Protein AF-0000000076146923 (afdb_homodimer)

Structure (mmCIF, N/CA/C/O backbone):
data_AF-0000000076146923-model_v1
#
loop_
_entity.id
_entity.type
_entity.pdbx_description
1 polymer 'C-type lectin domain-containing protein'
#
loop_
_atom_site.group_PDB
_atom_site.id
_atom_site.type_symbol
_atom_site.label_atom_id
_atom_site.label_alt_id
_atom_site.label_comp_id
_atom_site.label_asym_id
_atom_site.label_entity_id
_atom_site.label_seq_id
_atom_site.pdbx_PDB_ins_code
_atom_site.Cartn_x
_atom_site.Cartn_y
_atom_site.Cartn_z
_atom_site.occupancy
_atom_site.B_iso_or_equiv
_atom_site.auth_seq_id
_atom_site.auth_comp_id
_atom_site.auth_asym_id
_atom_site.auth_atom_id
_atom_site.pdbx_PDB_model_num
ATOM 1 N N . MET A 1 1 ? -10.977 -74.938 -12.008 1 37.97 1 MET A N 1
ATOM 2 C CA . MET A 1 1 ? -11.102 -73.875 -11.039 1 37.97 1 MET A CA 1
ATOM 3 C C . MET A 1 1 ? -10.406 -72.562 -11.539 1 37.97 1 MET A C 1
ATOM 5 O O . MET A 1 1 ? -9.18 -72.562 -11.656 1 37.97 1 MET A O 1
ATOM 9 N N . PHE A 1 2 ? -11.039 -71.812 -12.492 1 48.12 2 PHE A N 1
ATOM 10 C CA . PHE A 1 2 ? -10.57 -70.625 -13.109 1 48.12 2 PHE A CA 1
ATOM 11 C C . PHE A 1 2 ? -10.547 -69.438 -12.102 1 48.12 2 PHE A C 1
ATOM 13 O O . PHE A 1 2 ? -11.562 -69.125 -11.477 1 48.12 2 PHE A O 1
ATOM 20 N N . VAL A 1 3 ? -9.414 -69.188 -11.484 1 48.41 3 VAL A N 1
ATOM 21 C CA . VAL A 1 3 ? -9.141 -68.062 -10.602 1 48.41 3 VAL A CA 1
ATOM 22 C C . VAL A 1 3 ? -9.25 -66.75 -11.383 1 48.41 3 VAL A C 1
ATOM 24 O O . VAL A 1 3 ? -8.5 -66.562 -12.336 1 48.41 3 VAL A O 1
ATOM 27 N N . THR A 1 4 ? -10.398 -66.188 -11.469 1 43.56 4 THR A N 1
ATOM 28 C CA . THR A 1 4 ? -10.547 -64.875 -12 1 43.56 4 THR A CA 1
ATOM 29 C C . THR A 1 4 ? -9.797 -63.844 -11.141 1 43.56 4 THR A C 1
ATOM 31 O O . THR A 1 4 ? -10.023 -63.75 -9.93 1 43.56 4 THR A O 1
ATOM 34 N N . ALA A 1 5 ? -8.594 -63.5 -11.57 1 45.75 5 ALA A N 1
ATOM 35 C CA . ALA A 1 5 ? -7.848 -62.375 -10.984 1 45.75 5 ALA A CA 1
ATOM 36 C C . ALA A 1 5 ? -8.602 -61.062 -11.141 1 45.75 5 ALA A C 1
ATOM 38 O O . ALA A 1 5 ? -8.875 -60.625 -12.266 1 45.75 5 ALA A O 1
ATOM 39 N N . LEU A 1 6 ? -9.461 -60.75 -10.203 1 41.03 6 LEU A N 1
ATOM 40 C CA . LEU A 1 6 ? -10.055 -59.406 -10.211 1 41.03 6 LEU A CA 1
ATOM 41 C C . LEU A 1 6 ? -8.977 -58.344 -10.109 1 41.03 6 LEU A C 1
ATOM 43 O O . LEU A 1 6 ? -8.234 -58.281 -9.125 1 41.03 6 LEU A O 1
ATOM 47 N N . VAL A 1 7 ? -8.547 -57.781 -11.258 1 41.75 7 VAL A N 1
ATOM 48 C CA . VAL A 1 7 ? -7.688 -56.594 -11.289 1 41.75 7 VAL A CA 1
ATOM 49 C C . VAL A 1 7 ? -8.445 -55.375 -10.742 1 41.75 7 VAL A C 1
ATOM 51 O O . VAL A 1 7 ? -9.445 -54.969 -11.312 1 41.75 7 VAL A O 1
ATOM 54 N N . PHE A 1 8 ? -8.406 -55.219 -9.43 1 37.91 8 PHE A N 1
ATOM 55 C CA . PHE A 1 8 ? -8.883 -53.938 -8.891 1 37.91 8 PHE A CA 1
ATOM 56 C C . PHE A 1 8 ? -8.047 -52.781 -9.43 1 37.91 8 PHE A C 1
ATOM 58 O O . PHE A 1 8 ? -6.848 -52.688 -9.148 1 37.91 8 PHE A O 1
ATOM 65 N N . LEU A 1 9 ? -8.398 -52.25 -10.578 1 35.72 9 LEU A N 1
ATOM 66 C CA . LEU A 1 9 ? -7.832 -50.969 -10.969 1 35.72 9 LEU A CA 1
ATOM 67 C C . LEU A 1 9 ? -8.211 -49.875 -9.977 1 35.72 9 LEU A C 1
ATOM 69 O O . LEU A 1 9 ? -9.359 -49.406 -9.953 1 35.72 9 LEU A O 1
ATOM 73 N N . GLY A 1 10 ? -7.555 -49.844 -8.844 1 33.62 10 GLY A N 1
ATOM 74 C CA . GLY A 1 10 ? -7.707 -48.656 -8.008 1 33.62 10 GLY A CA 1
ATOM 75 C C . GLY A 1 10 ? -7.477 -47.344 -8.766 1 33.62 10 GLY A C 1
ATOM 76 O O . GLY A 1 10 ? -6.395 -47.125 -9.312 1 33.62 10 GLY A O 1
ATOM 77 N N . LEU A 1 11 ? -8.484 -46.812 -9.344 1 33.81 11 LEU A N 1
ATOM 78 C CA . LEU A 1 11 ? -8.406 -45.438 -9.82 1 33.81 11 LEU A CA 1
ATOM 79 C C . LEU A 1 11 ? -7.875 -44.5 -8.742 1 33.81 11 LEU A C 1
ATOM 81 O O . LEU A 1 11 ? -8.547 -44.281 -7.73 1 33.81 11 LEU A O 1
ATOM 85 N N . VAL A 1 12 ? -6.582 -44.469 -8.516 1 31.91 12 VAL A N 1
ATOM 86 C CA . VAL A 1 12 ? -6.035 -43.344 -7.762 1 31.91 12 VAL A CA 1
ATOM 87 C C . VAL A 1 12 ? -6.516 -42.031 -8.375 1 31.91 12 VAL A C 1
ATOM 89 O O . VAL A 1 12 ? -6.238 -41.75 -9.539 1 31.91 12 VAL A O 1
ATOM 92 N N . VAL A 1 13 ? -7.648 -41.594 -8.078 1 37 13 VAL A N 1
ATOM 93 C CA . VAL A 1 13 ? -7.977 -40.219 -8.328 1 37 13 VAL A CA 1
ATOM 94 C C . VAL A 1 13 ? -6.852 -39.312 -7.82 1 37 13 VAL A C 1
ATOM 96 O O . VAL A 1 13 ? -6.453 -39.406 -6.656 1 37 13 VAL A O 1
ATOM 99 N N . ALA A 1 14 ? -5.789 -39.062 -8.633 1 34.66 14 ALA A N 1
ATOM 100 C CA . ALA A 1 14 ? -4.852 -37.969 -8.383 1 34.66 14 ALA A CA 1
ATOM 101 C C . ALA A 1 14 ? -5.57 -36.75 -7.824 1 34.66 14 ALA A C 1
ATOM 103 O O . ALA A 1 14 ? -6.32 -36.094 -8.539 1 34.66 14 ALA A O 1
ATOM 104 N N . GLU A 1 15 ? -6.105 -36.75 -6.633 1 38.72 15 GLU A N 1
ATOM 105 C CA . GLU A 1 15 ? -6.422 -35.5 -5.949 1 38.72 15 GLU A CA 1
ATOM 106 C C . GLU A 1 15 ? -5.328 -34.469 -6.164 1 38.72 15 GLU A C 1
ATOM 108 O O . GLU A 1 15 ? -4.152 -34.719 -5.895 1 38.72 15 GLU A O 1
ATOM 113 N N . SER A 1 16 ? -5.242 -33.719 -7.152 1 38.78 16 SER A N 1
ATOM 114 C CA . SER A 1 16 ? -4.305 -32.625 -7.391 1 38.78 16 SER A CA 1
ATOM 115 C C . SER A 1 16 ? -3.961 -31.891 -6.094 1 38.78 16 SER A C 1
ATOM 117 O O . SER A 1 16 ? -4.809 -31.219 -5.512 1 38.78 16 SER A O 1
ATOM 119 N N . SER A 1 17 ? -3.422 -32.438 -5.047 1 39.28 17 SER A N 1
ATOM 120 C CA . SER A 1 17 ? -2.906 -31.953 -3.768 1 39.28 17 SER A CA 1
ATOM 121 C C . SER A 1 17 ? -2.338 -30.547 -3.887 1 39.28 17 SER A C 1
ATOM 123 O O . SER A 1 17 ? -1.456 -30.297 -4.711 1 39.28 17 SER A O 1
ATOM 125 N N . ALA A 1 18 ? -3.129 -29.516 -3.811 1 48.09 18 ALA A N 1
ATOM 126 C CA . ALA A 1 18 ? -2.621 -28.156 -3.648 1 48.09 18 ALA A CA 1
ATOM 127 C C . ALA A 1 18 ? -1.317 -28.141 -2.855 1 48.09 18 ALA A C 1
ATOM 129 O O . ALA A 1 18 ? -1.22 -28.781 -1.804 1 48.09 18 ALA A O 1
ATOM 130 N N . GLN A 1 19 ? -0.193 -28.203 -3.459 1 54.88 19 GLN A N 1
ATOM 131 C CA . GLN A 1 19 ? 1.152 -28.141 -2.896 1 54.88 19 GLN A CA 1
ATOM 132 C C . GLN A 1 19 ? 1.286 -26.984 -1.906 1 54.88 19 GLN A C 1
ATOM 134 O O . GLN A 1 19 ? 1.521 -25.844 -2.303 1 54.88 19 GLN A O 1
ATOM 139 N N . ARG A 1 20 ? 0.652 -27.047 -0.758 1 56.62 20 ARG A N 1
ATOM 140 C CA . ARG A 1 20 ? 0.692 -26.062 0.308 1 56.62 20 ARG A CA 1
ATOM 141 C C . ARG A 1 20 ? 2.045 -26.062 1.013 1 56.62 20 ARG A C 1
ATOM 143 O O . ARG A 1 20 ? 2.596 -27.125 1.299 1 56.62 20 ARG A O 1
ATOM 150 N N . VAL A 1 21 ? 2.871 -25.125 0.799 1 57.09 21 VAL A N 1
ATOM 151 C CA . VAL A 1 21 ? 4.102 -24.938 1.558 1 57.09 21 VAL A CA 1
ATOM 152 C C . VAL A 1 21 ? 3.768 -24.562 3 1 57.09 21 VAL A C 1
ATOM 154 O O . VAL A 1 21 ? 2.824 -23.812 3.248 1 57.09 21 VAL A O 1
ATOM 157 N N . GLN A 1 22 ? 4.031 -25.344 3.979 1 51.94 22 GLN A N 1
ATOM 158 C CA . GLN A 1 22 ? 3.943 -24.953 5.383 1 51.94 22 GLN A CA 1
ATOM 159 C C . GLN A 1 22 ? 4.996 -23.906 5.73 1 51.94 22 GLN A C 1
ATOM 161 O O . GLN A 1 22 ? 6.199 -24.172 5.629 1 51.94 22 GLN A O 1
ATOM 166 N N . TYR A 1 23 ? 5.066 -22.875 5.047 1 55.56 23 TYR A N 1
ATOM 167 C CA . TYR A 1 23 ? 5.938 -21.875 5.648 1 55.56 23 TYR A CA 1
ATOM 168 C C . TYR A 1 23 ? 5.242 -21.172 6.809 1 55.56 23 TYR A C 1
ATOM 170 O O . TYR A 1 23 ? 4.016 -21.219 6.93 1 55.56 23 TYR A O 1
ATOM 178 N N . ASP A 1 24 ? 6.031 -21.062 7.887 1 53.38 24 ASP A N 1
ATOM 179 C CA . ASP A 1 24 ? 5.496 -20.375 9.055 1 53.38 24 ASP A CA 1
ATOM 180 C C . ASP A 1 24 ? 4.785 -19.094 8.656 1 53.38 24 ASP A C 1
ATOM 182 O O . ASP A 1 24 ? 5.414 -18.031 8.547 1 53.38 24 ASP A O 1
ATOM 186 N N . ILE A 1 25 ? 3.832 -19.234 7.859 1 52.84 25 ILE A N 1
ATOM 187 C CA . ILE A 1 25 ? 2.963 -18.125 7.477 1 52.84 25 ILE A CA 1
ATOM 188 C C . ILE A 1 25 ? 2.654 -17.266 8.695 1 52.84 25 ILE A C 1
ATOM 190 O O . ILE A 1 25 ? 2.27 -16.094 8.562 1 52.84 25 ILE A O 1
ATOM 194 N N . LYS A 1 26 ? 2.877 -17.891 9.906 1 57.94 26 LYS A N 1
ATOM 195 C CA . LYS A 1 26 ? 2.566 -17.188 11.148 1 57.94 26 LYS A CA 1
ATOM 196 C C . LYS A 1 26 ? 3.439 -15.945 11.312 1 57.94 26 LYS A C 1
ATOM 198 O O . LYS A 1 26 ? 3.158 -15.086 12.156 1 57.94 26 LYS A O 1
ATOM 203 N N . THR A 1 27 ? 4.383 -15.789 10.328 1 77.44 27 THR A N 1
ATOM 204 C CA . THR A 1 27 ? 5.289 -14.68 10.594 1 77.44 27 THR A CA 1
ATOM 205 C C . THR A 1 27 ? 4.98 -13.492 9.688 1 77.44 27 THR A C 1
ATOM 207 O O . THR A 1 27 ? 5.637 -12.453 9.766 1 77.44 27 THR A O 1
ATOM 210 N N . GLN A 1 28 ? 3.729 -13.672 9.039 1 86.62 28 GLN A N 1
ATOM 211 C CA . GLN A 1 28 ? 3.471 -12.539 8.156 1 86.62 28 GLN A CA 1
ATOM 212 C C . GLN A 1 28 ? 2.686 -11.445 8.883 1 86.62 28 GLN A C 1
ATOM 214 O O . GLN A 1 28 ? 1.916 -11.734 9.797 1 86.62 28 GLN A O 1
ATOM 219 N N . ALA A 1 29 ? 2.861 -10.258 8.5 1 92.25 29 ALA A N 1
ATOM 220 C CA . ALA A 1 29 ? 2.117 -9.141 9.07 1 92.25 29 ALA A CA 1
ATOM 221 C C . ALA A 1 29 ? 0.621 -9.289 8.812 1 92.25 29 ALA A C 1
ATOM 223 O O . ALA A 1 29 ? 0.209 -10.031 7.922 1 92.25 29 ALA A O 1
ATOM 224 N N . THR A 1 30 ? -0.148 -8.727 9.633 1 93.75 30 THR A N 1
ATOM 225 C CA . THR A 1 30 ? -1.581 -8.602 9.391 1 93.75 30 THR A CA 1
ATOM 226 C C . THR A 1 30 ? -1.914 -7.234 8.805 1 93.75 30 THR A C 1
ATOM 228 O O . THR A 1 30 ? -1.512 -6.203 9.344 1 93.75 30 THR A O 1
ATOM 231 N N . CYS A 1 31 ? -2.576 -7.273 7.676 1 96.88 31 CYS A N 1
ATOM 232 C CA . CYS A 1 31 ? -2.957 -6.02 7.035 1 96.88 31 CYS A CA 1
ATOM 233 C C . CYS A 1 31 ? -4.473 -5.887 6.953 1 96.88 31 CYS A C 1
ATOM 235 O O . CYS A 1 31 ? -5.156 -6.801 6.488 1 96.88 31 CYS A O 1
ATOM 237 N N . THR A 1 32 ? -4.988 -4.77 7.43 1 96.56 32 THR A N 1
ATOM 238 C CA . THR A 1 32 ? -6.426 -4.539 7.48 1 96.56 32 THR A CA 1
ATOM 239 C C . THR A 1 32 ? -6.762 -3.121 7.02 1 96.56 32 THR A C 1
ATOM 241 O O . THR A 1 32 ? -5.914 -2.23 7.07 1 96.56 32 THR A O 1
ATOM 244 N N . GLN A 1 33 ? -7.918 -2.992 6.5 1 98.06 33 GLN A N 1
ATOM 245 C CA . GLN A 1 33 ? -8.422 -1.662 6.18 1 98.06 33 GLN A CA 1
ATOM 246 C C . GLN A 1 33 ? -9.227 -1.086 7.34 1 98.06 33 GLN A C 1
ATOM 248 O O . GLN A 1 33 ? -10.055 -1.781 7.934 1 98.06 33 GLN A O 1
ATOM 253 N N . VAL A 1 34 ? -9 0.165 7.637 1 98.19 34 VAL A N 1
ATOM 254 C CA . VAL A 1 34 ? -9.703 0.877 8.703 1 98.19 34 VAL A CA 1
ATOM 255 C C . VAL A 1 34 ? -10.328 2.156 8.141 1 98.19 34 VAL A C 1
ATOM 257 O O . VAL A 1 34 ? -9.695 2.875 7.363 1 98.19 34 VAL A O 1
ATOM 260 N N . GLU A 1 35 ? -11.523 2.426 8.422 1 98.12 35 GLU A N 1
ATOM 261 C CA . GLU A 1 35 ? -12.188 3.697 8.133 1 98.12 35 GLU A CA 1
ATOM 262 C C . GLU A 1 35 ? -12.602 4.406 9.414 1 98.12 35 GLU A C 1
ATOM 264 O O . GLU A 1 35 ? -13.188 3.793 10.312 1 98.12 35 GLU A O 1
ATOM 269 N N . ARG A 1 36 ? -12.289 5.711 9.492 1 97.19 36 ARG A N 1
ATOM 270 C CA . ARG A 1 36 ? -12.586 6.457 10.711 1 97.19 36 ARG A CA 1
ATOM 271 C C . ARG A 1 36 ? -12.883 7.922 10.406 1 97.19 36 ARG A C 1
ATOM 273 O O . ARG A 1 36 ? -12.516 8.422 9.336 1 97.19 36 ARG A O 1
ATOM 280 N N . GLY A 1 37 ? -13.555 8.531 11.312 1 97.69 37 GLY A N 1
ATOM 281 C CA . GLY A 1 37 ? -13.758 9.969 11.211 1 97.69 37 GLY A CA 1
ATOM 282 C C . GLY A 1 37 ? -12.547 10.773 11.648 1 97.69 37 GLY A C 1
ATOM 283 O O . GLY A 1 37 ? -11.477 10.219 11.875 1 97.69 37 GLY A O 1
ATOM 284 N N . ALA A 1 38 ? -12.727 12.086 11.719 1 98.06 38 ALA A N 1
ATOM 285 C CA . ALA A 1 38 ? -11.672 12.984 12.18 1 98.06 38 ALA A CA 1
ATOM 286 C C . ALA A 1 38 ? -11.125 12.539 13.531 1 98.06 38 ALA A C 1
ATOM 288 O O . ALA A 1 38 ? -11.891 12.172 14.422 1 98.06 38 ALA A O 1
ATOM 289 N N . THR A 1 39 ? -9.812 12.648 13.703 1 97.31 39 THR A N 1
ATOM 290 C CA . THR A 1 39 ? -9.203 12.133 14.922 1 97.31 39 THR A CA 1
ATOM 291 C C . THR A 1 39 ? -9 13.258 15.938 1 97.31 39 THR A C 1
ATOM 293 O O . THR A 1 39 ? -8.906 13.016 17.141 1 97.31 39 THR A O 1
ATOM 296 N N . ARG A 1 40 ? -8.781 14.461 15.484 1 95.19 40 ARG A N 1
ATOM 297 C CA . ARG A 1 40 ? -8.406 15.625 16.281 1 95.19 40 ARG A CA 1
ATOM 298 C C . ARG A 1 40 ? -7.09 15.391 17.016 1 95.19 40 ARG A C 1
ATOM 300 O O . ARG A 1 40 ? -6.906 15.875 18.141 1 95.19 40 ARG A O 1
ATOM 307 N N . ASP A 1 41 ? -6.316 14.484 16.516 1 94.5 41 ASP A N 1
ATOM 308 C CA . ASP A 1 41 ? -4.996 14.18 17.062 1 94.5 41 ASP A CA 1
ATOM 309 C C . ASP A 1 41 ? -3.91 14.977 16.344 1 94.5 41 ASP A C 1
ATOM 311 O O . ASP A 1 41 ? -3.588 14.695 15.188 1 94.5 41 ASP A O 1
ATOM 315 N N . CYS A 1 42 ? -3.322 15.883 17.031 1 90.44 42 CYS A N 1
ATOM 316 C CA . CYS A 1 42 ? -2.395 16.844 16.438 1 90.44 42 CYS A CA 1
ATOM 317 C C . CYS A 1 42 ? -1.116 16.141 15.984 1 90.44 42 CYS A C 1
ATOM 319 O O . CYS A 1 42 ? -0.316 16.719 15.25 1 90.44 42 CYS A O 1
ATOM 321 N N . ARG A 1 43 ? -0.838 14.914 16.391 1 91.69 43 ARG A N 1
ATOM 322 C CA . ARG A 1 43 ? 0.368 14.188 16 1 91.69 43 ARG A CA 1
ATOM 323 C C . ARG A 1 43 ? 0.365 13.875 14.516 1 91.69 43 ARG A C 1
ATOM 325 O O . ARG A 1 43 ? 1.423 13.664 13.914 1 91.69 43 ARG A O 1
ATOM 332 N N . TRP A 1 44 ? -0.813 13.867 13.898 1 94.19 44 TRP A N 1
ATOM 333 C CA . TRP A 1 44 ? -0.904 13.578 12.477 1 94.19 44 TRP A CA 1
ATOM 334 C C . TRP A 1 44 ? -0.294 14.703 11.648 1 94.19 44 TRP A C 1
ATOM 336 O O . TRP A 1 44 ? 0.045 14.516 10.477 1 94.19 44 TRP A O 1
ATOM 346 N N . VAL A 1 45 ? -0.122 15.758 12.211 1 88.88 45 VAL A N 1
ATOM 347 C CA . VAL A 1 45 ? 0.378 16.906 11.477 1 88.88 45 VAL A CA 1
ATOM 348 C C . VAL A 1 45 ? 1.904 16.938 11.531 1 88.88 45 VAL A C 1
ATOM 350 O O . VAL A 1 45 ? 2.543 17.734 10.836 1 88.88 45 VAL A O 1
ATOM 353 N N . ALA A 1 46 ? 2.318 15.922 12.258 1 82.69 46 ALA A N 1
ATOM 354 C CA . ALA A 1 46 ? 3.748 15.945 12.562 1 82.69 46 ALA A CA 1
ATOM 355 C C . ALA A 1 46 ? 4.562 15.406 11.391 1 82.69 46 ALA A C 1
ATOM 357 O O . ALA A 1 46 ? 4.57 14.203 11.125 1 82.69 46 ALA A O 1
ATOM 358 N N . GLY A 1 47 ? 5.133 16.156 10.562 1 75.69 47 GLY A N 1
ATOM 359 C CA . GLY A 1 47 ? 6.188 15.961 9.578 1 75.69 47 GLY A CA 1
ATOM 360 C C . GLY A 1 47 ? 5.918 14.789 8.648 1 75.69 47 GLY A C 1
ATOM 361 O O . GLY A 1 47 ? 4.777 14.57 8.234 1 75.69 47 GLY A O 1
ATOM 362 N N . LEU A 1 48 ? 7.086 14.062 8.258 1 76.81 48 LEU A N 1
ATOM 363 C CA . LEU A 1 48 ? 7.035 13.148 7.125 1 76.81 48 LEU A CA 1
ATOM 364 C C . LEU A 1 48 ? 7.141 11.703 7.59 1 76.81 48 LEU A C 1
ATOM 366 O O . LEU A 1 48 ? 6.941 10.781 6.797 1 76.81 48 LEU A O 1
ATOM 370 N N . ASP A 1 49 ? 7.418 11.609 8.906 1 75.12 49 ASP A N 1
ATOM 371 C CA . ASP A 1 49 ? 7.676 10.219 9.258 1 75.12 49 ASP A CA 1
ATOM 372 C C . ASP A 1 49 ? 7.105 9.883 10.633 1 75.12 49 ASP A C 1
ATOM 374 O O . ASP A 1 49 ? 6.758 10.781 11.398 1 75.12 49 ASP A O 1
ATOM 378 N N . MET A 1 50 ? 6.492 8.719 10.977 1 82.94 50 MET A N 1
ATOM 379 C CA . MET A 1 50 ? 6.344 7.992 12.234 1 82.94 50 MET A CA 1
ATOM 380 C C . MET A 1 50 ? 4.93 8.133 12.781 1 82.94 50 MET A C 1
ATOM 382 O O . MET A 1 50 ? 4.551 7.441 13.727 1 82.94 50 MET A O 1
ATOM 386 N N . ALA A 1 51 ? 4.23 9.148 12.195 1 92.56 51 ALA A N 1
ATOM 387 C CA . ALA A 1 51 ? 2.918 9.344 12.805 1 92.56 51 ALA A CA 1
ATOM 388 C C . ALA A 1 51 ? 2.129 8.039 12.828 1 92.56 51 ALA A C 1
ATOM 390 O O . ALA A 1 51 ? 1.491 7.707 13.828 1 92.56 51 ALA A O 1
ATOM 391 N N . ASP A 1 52 ? 2.262 7.309 11.781 1 95 52 ASP A N 1
ATOM 392 C CA . ASP A 1 52 ? 1.522 6.051 11.711 1 95 52 ASP A CA 1
ATOM 393 C C . ASP A 1 52 ? 2.057 5.047 12.734 1 95 52 ASP A C 1
ATOM 395 O O . ASP A 1 52 ? 1.28 4.371 13.414 1 95 52 ASP A O 1
ATOM 399 N N . LEU A 1 53 ? 3.307 5.016 12.844 1 94.31 53 LEU A N 1
ATOM 400 C CA . LEU A 1 53 ? 3.891 4.074 13.797 1 94.31 53 LEU A CA 1
ATOM 401 C C . LEU A 1 53 ? 3.531 4.457 15.227 1 94.31 53 LEU A C 1
ATOM 403 O O . LEU A 1 53 ? 3.184 3.594 16.031 1 94.31 53 LEU A O 1
ATOM 407 N N . VAL A 1 54 ? 3.561 5.699 15.523 1 94 54 VAL A N 1
ATOM 408 C CA . VAL A 1 54 ? 3.355 6.172 16.891 1 94 54 VAL A CA 1
ATOM 409 C C . VAL A 1 54 ? 1.871 6.105 17.25 1 94 54 VAL A C 1
ATOM 411 O O . VAL A 1 54 ? 1.507 5.699 18.344 1 94 54 VAL A O 1
ATOM 414 N N . ILE A 1 55 ? 1.036 6.41 16.359 1 95.56 55 ILE A N 1
ATOM 415 C CA . ILE A 1 55 ? -0.382 6.551 16.672 1 95.56 55 ILE A CA 1
ATOM 416 C C . ILE A 1 55 ? -1.092 5.215 16.469 1 95.56 55 ILE A C 1
ATOM 418 O O . ILE A 1 55 ? -1.84 4.762 17.328 1 95.56 55 ILE A O 1
ATOM 422 N N . GLU A 1 56 ? -0.795 4.586 15.359 1 96.25 56 GLU A N 1
ATOM 423 C CA . GLU A 1 56 ? -1.547 3.389 14.992 1 96.25 56 GLU A CA 1
ATOM 424 C C . GLU A 1 56 ? -0.782 2.121 15.359 1 96.25 56 GLU A C 1
ATOM 426 O O . GLU A 1 56 ? -1.309 1.013 15.234 1 96.25 56 GLU A O 1
ATOM 431 N N . LYS A 1 57 ? 0.489 2.26 15.688 1 95.5 57 LYS A N 1
ATOM 432 C CA . LYS A 1 57 ? 1.331 1.127 16.062 1 95.5 57 LYS A CA 1
ATOM 433 C C . LYS A 1 57 ? 1.453 0.133 14.906 1 95.5 57 LYS A C 1
ATOM 435 O O . LYS A 1 57 ? 1.366 -1.079 15.109 1 95.5 57 LYS A O 1
ATOM 440 N N . GLY A 1 58 ? 1.599 0.642 13.734 1 96.44 58 GLY A N 1
ATOM 441 C CA . GLY A 1 58 ? 1.786 -0.045 12.469 1 96.44 58 GLY A CA 1
ATOM 442 C C . GLY A 1 58 ? 2.145 0.891 11.328 1 96.44 58 GLY A C 1
ATOM 443 O O . GLY A 1 58 ? 2.344 2.088 11.547 1 96.44 58 GLY A O 1
ATOM 444 N N . ARG A 1 59 ? 2.365 0.3 10.148 1 96.94 59 ARG A N 1
ATOM 445 C CA . ARG A 1 59 ? 2.686 1.114 8.984 1 96.94 59 ARG A CA 1
ATOM 446 C C . ARG A 1 59 ? 1.485 1.232 8.047 1 96.94 59 ARG A C 1
ATOM 448 O O . ARG A 1 59 ? 0.896 0.223 7.656 1 96.94 59 ARG A O 1
ATOM 455 N N . ILE A 1 60 ? 1.105 2.438 7.797 1 97.81 60 ILE A N 1
ATOM 456 C CA . ILE A 1 60 ? 0.072 2.684 6.797 1 97.81 60 ILE A CA 1
ATOM 457 C C . ILE A 1 60 ? 0.649 2.48 5.398 1 97.81 60 ILE A C 1
ATOM 459 O O . ILE A 1 60 ? 1.66 3.09 5.043 1 97.81 60 ILE A O 1
ATOM 463 N N . ILE A 1 61 ? -0.062 1.672 4.664 1 98.44 61 ILE A N 1
ATOM 464 C CA . ILE A 1 61 ? 0.387 1.271 3.338 1 98.44 61 ILE A CA 1
ATOM 465 C C . ILE A 1 61 ? -0.192 2.217 2.289 1 98.44 61 ILE A C 1
ATOM 467 O O . ILE A 1 61 ? 0.49 2.58 1.326 1 98.44 61 ILE A O 1
ATOM 471 N N . ALA A 1 62 ? -1.386 2.568 2.428 1 98.75 62 ALA A N 1
ATOM 472 C CA . ALA A 1 62 ? -2.121 3.496 1.571 1 98.75 62 ALA A CA 1
ATOM 473 C C . ALA A 1 62 ? -3.336 4.066 2.295 1 98.75 62 ALA A C 1
ATOM 475 O O . ALA A 1 62 ? -3.834 3.467 3.252 1 98.75 62 ALA A O 1
ATOM 476 N N . TYR A 1 63 ? -3.752 5.223 1.825 1 98.5 63 TYR A N 1
ATOM 477 C CA . TYR A 1 63 ? -4.906 5.812 2.492 1 98.5 63 TYR A CA 1
ATOM 478 C C . TYR A 1 63 ? -5.664 6.746 1.55 1 98.5 63 TYR A C 1
ATOM 480 O O . TYR A 1 63 ? -5.137 7.148 0.511 1 98.5 63 TYR A O 1
ATOM 488 N N . GLN A 1 64 ? -6.875 6.977 1.892 1 98.62 64 GLN A N 1
ATOM 489 C CA . GLN A 1 64 ? -7.738 7.945 1.222 1 98.62 64 GLN A CA 1
ATOM 490 C C . GLN A 1 64 ? -8.359 8.914 2.225 1 98.62 64 GLN A C 1
ATOM 492 O O . GLN A 1 64 ? -8.508 8.586 3.402 1 98.62 64 GLN A O 1
ATOM 497 N N . ILE A 1 65 ? -8.648 10 1.731 1 98.25 65 ILE A N 1
ATOM 498 C CA . ILE A 1 65 ? -9.281 11.062 2.508 1 98.25 65 ILE A CA 1
ATOM 499 C C . ILE A 1 65 ? -10.648 11.391 1.918 1 98.25 65 ILE A C 1
ATOM 501 O O . ILE A 1 65 ? -10.797 11.484 0.697 1 98.25 65 ILE A O 1
ATOM 505 N N . LYS A 1 66 ? -11.602 11.523 2.748 1 98.62 66 LYS A N 1
ATOM 506 C CA . LYS A 1 66 ? -12.883 12.062 2.305 1 98.62 66 LYS A CA 1
ATOM 507 C C . LYS A 1 66 ? -12.93 13.578 2.484 1 98.62 66 LYS A C 1
ATOM 509 O O . LYS A 1 66 ? -12.938 14.078 3.611 1 98.62 66 LYS A O 1
ATOM 514 N N . TRP A 1 67 ? -13.008 14.203 1.391 1 97.81 67 TRP A N 1
ATOM 515 C CA . TRP A 1 67 ? -13.055 15.664 1.428 1 97.81 67 TRP A CA 1
ATOM 516 C C . TRP A 1 67 ? -14.398 16.156 1.954 1 97.81 67 TRP A C 1
ATOM 518 O O . TRP A 1 67 ? -15.375 15.406 1.966 1 97.81 67 TRP A O 1
ATOM 528 N N . PHE A 1 68 ? -14.445 17.391 2.295 1 96.88 68 PHE A N 1
ATOM 529 C CA . PHE A 1 68 ? -15.672 17.969 2.846 1 96.88 68 PHE A CA 1
ATOM 530 C C . PHE A 1 68 ? -16.781 17.953 1.81 1 96.88 68 PHE A C 1
ATOM 532 O O . PHE A 1 68 ? -17.969 17.953 2.162 1 96.88 68 PHE A O 1
ATOM 539 N N . SER A 1 69 ? -16.422 17.938 0.548 1 96.88 69 SER A N 1
ATOM 540 C CA . SER A 1 69 ? -17.391 17.844 -0.534 1 96.88 69 SER A CA 1
ATOM 541 C C . SER A 1 69 ? -18.078 16.484 -0.543 1 96.88 69 SER A C 1
ATOM 543 O O . SER A 1 69 ? -19.062 16.281 -1.247 1 96.88 69 SER A O 1
ATOM 545 N N . GLY A 1 70 ? -17.516 15.516 0.196 1 97.25 70 GLY A N 1
ATOM 546 C CA . GLY A 1 70 ? -18.078 14.172 0.271 1 97.25 70 GLY A CA 1
ATOM 547 C C . GLY A 1 70 ? -17.359 13.172 -0.616 1 97.25 70 GLY A C 1
ATOM 548 O O . GLY A 1 70 ? -17.594 11.969 -0.517 1 97.25 70 GLY A O 1
ATOM 549 N N . LYS A 1 71 ? -16.5 13.648 -1.43 1 97.75 71 LYS A N 1
ATOM 550 C CA . LYS A 1 71 ? -15.781 12.773 -2.355 1 97.75 71 LYS A CA 1
ATOM 551 C C . LYS A 1 71 ? -14.5 12.234 -1.721 1 97.75 71 LYS A C 1
ATOM 553 O O . LYS A 1 71 ? -13.797 12.961 -1.01 1 97.75 71 LYS A O 1
ATOM 558 N N . TRP A 1 72 ? -14.234 11 -1.984 1 97.94 72 TRP A N 1
ATOM 559 C CA . TRP A 1 72 ? -12.969 10.414 -1.567 1 97.94 72 TRP A CA 1
ATOM 560 C C . TRP A 1 72 ? -11.844 10.812 -2.518 1 97.94 72 TRP A C 1
ATOM 562 O O . TRP A 1 72 ? -12.055 10.914 -3.729 1 97.94 72 TRP A O 1
ATOM 572 N N . SER A 1 73 ? -10.727 10.953 -2.023 1 97.5 73 SER A N 1
ATOM 573 C CA . SER A 1 73 ? -9.531 11.18 -2.83 1 97.5 73 SER A CA 1
ATOM 574 C C . SER A 1 73 ? -9.086 9.906 -3.533 1 97.5 73 SER A C 1
ATOM 576 O O . SER A 1 73 ? -9.617 8.82 -3.264 1 97.5 73 SER A O 1
ATOM 578 N N . HIS A 1 74 ? -8.094 10.094 -4.434 1 96.12 74 HIS A N 1
ATOM 579 C CA . HIS A 1 74 ? -7.324 8.93 -4.855 1 96.12 74 HIS A CA 1
ATOM 580 C C . HIS A 1 74 ? -6.512 8.359 -3.699 1 96.12 74 HIS A C 1
ATOM 582 O O . HIS A 1 74 ? -6.504 8.922 -2.602 1 96.12 74 HIS A O 1
ATOM 588 N N . TRP A 1 75 ? -5.914 7.223 -3.953 1 97.69 75 TRP A N 1
ATOM 589 C CA . TRP A 1 75 ? -5.078 6.609 -2.926 1 97.69 75 TRP A CA 1
ATOM 590 C C . TRP A 1 75 ? -3.756 7.355 -2.781 1 97.69 75 TRP A C 1
ATOM 592 O O . TRP A 1 75 ? -3.059 7.59 -3.771 1 97.69 75 TRP A O 1
ATOM 602 N N . TYR A 1 76 ? -3.461 7.699 -1.589 1 97.56 76 TYR A N 1
ATOM 603 C CA . TYR A 1 76 ? -2.137 8.188 -1.22 1 97.56 76 TYR A CA 1
ATOM 604 C C . TYR A 1 76 ? -1.276 7.062 -0.661 1 97.56 76 TYR A C 1
ATOM 606 O O . TYR A 1 76 ? -1.764 6.215 0.091 1 97.56 76 TYR A O 1
ATOM 614 N N . VAL A 1 77 ? -0.065 7.078 -1.062 1 97.56 77 VAL A N 1
ATOM 615 C CA . VAL A 1 77 ? 0.923 6.137 -0.544 1 97.56 77 VAL A CA 1
ATOM 616 C C . VAL A 1 77 ? 2.062 6.898 0.127 1 97.56 77 VAL A C 1
ATOM 618 O O . VAL A 1 77 ? 2.744 7.699 -0.517 1 97.56 77 VAL A O 1
ATOM 621 N N . PRO A 1 78 ? 2.211 6.613 1.426 1 95.75 78 PRO A N 1
ATOM 622 C CA . PRO A 1 78 ? 3.24 7.367 2.143 1 95.75 78 PRO A CA 1
ATOM 623 C C . PRO A 1 78 ? 4.605 7.301 1.462 1 95.75 78 PRO A C 1
ATOM 625 O O . PRO A 1 78 ? 5.109 6.207 1.187 1 95.75 78 PRO A O 1
ATOM 628 N N . GLY A 1 79 ? 5.141 8.492 1.214 1 92.25 79 GLY A N 1
ATOM 629 C CA . GLY A 1 79 ? 6.477 8.578 0.65 1 92.25 79 GLY A CA 1
ATOM 630 C C . GLY A 1 79 ? 6.484 8.57 -0.867 1 92.25 79 GLY A C 1
ATOM 631 O O . GLY A 1 79 ? 7.527 8.789 -1.487 1 92.25 79 GLY A O 1
ATOM 632 N N . LEU A 1 80 ? 5.348 8.383 -1.457 1 93.62 80 LEU A N 1
ATOM 633 C CA . LEU A 1 80 ? 5.344 8.273 -2.912 1 93.62 80 LEU A CA 1
ATOM 634 C C . LEU A 1 80 ? 4.551 9.422 -3.539 1 93.62 80 LEU A C 1
ATOM 636 O O . LEU A 1 80 ? 5.023 10.062 -4.48 1 93.62 80 LEU A O 1
ATOM 640 N N . ASN A 1 81 ? 3.375 9.656 -3.041 1 93.56 81 ASN A N 1
ATOM 641 C CA . ASN A 1 81 ? 2.559 10.695 -3.664 1 93.56 81 ASN A CA 1
ATOM 642 C C . ASN A 1 81 ? 1.786 11.5 -2.623 1 93.56 81 ASN A C 1
ATOM 644 O O . ASN A 1 81 ? 0.704 12.016 -2.908 1 93.56 81 ASN A O 1
ATOM 648 N N . ASP A 1 82 ? 2.379 11.578 -1.438 1 94.38 82 ASP A N 1
ATOM 649 C CA . ASP A 1 82 ? 1.493 12.117 -0.407 1 94.38 82 ASP A CA 1
ATOM 650 C C . ASP A 1 82 ? 2.113 13.328 0.277 1 94.38 82 ASP A C 1
ATOM 652 O O . ASP A 1 82 ? 1.74 13.672 1.4 1 94.38 82 ASP A O 1
ATOM 656 N N . ILE A 1 83 ? 3.006 13.852 -0.321 1 91 83 ILE A N 1
ATOM 657 C CA . ILE A 1 83 ? 3.469 15.117 0.234 1 91 83 ILE A CA 1
ATOM 658 C C . ILE A 1 83 ? 2.371 16.172 0.095 1 91 83 ILE A C 1
ATOM 660 O O . ILE A 1 83 ? 1.796 16.344 -0.982 1 91 83 ILE A O 1
ATOM 664 N N . SER A 1 84 ? 2.176 16.75 1.176 1 90.69 84 SER A N 1
ATOM 665 C CA . SER A 1 84 ? 1.125 17.766 1.191 1 90.69 84 SER A CA 1
ATOM 666 C C . SER A 1 84 ? 1.563 19.031 0.458 1 90.69 84 SER A C 1
ATOM 668 O O . SER A 1 84 ? 2.742 19.391 0.48 1 90.69 84 SER A O 1
ATOM 670 N N . ASP A 1 85 ? 0.585 19.688 -0.045 1 85.19 85 ASP A N 1
ATOM 671 C CA . ASP A 1 85 ? 0.858 20.969 -0.676 1 85.19 85 ASP A CA 1
ATOM 672 C C . ASP A 1 85 ? 0.884 22.094 0.358 1 85.19 85 ASP A C 1
ATOM 674 O O . ASP A 1 85 ? 1.188 23.25 0.027 1 85.19 85 ASP A O 1
ATOM 678 N N . THR A 1 86 ? 0.599 21.703 1.56 1 83.88 86 THR A N 1
ATOM 679 C CA . THR A 1 86 ? 0.707 22.656 2.662 1 83.88 86 THR A CA 1
ATOM 680 C C . THR A 1 86 ? 1.82 22.25 3.621 1 83.88 86 THR A C 1
ATOM 682 O O . THR A 1 86 ? 2.186 21.078 3.691 1 83.88 86 THR A O 1
ATOM 685 N N . TYR A 1 87 ? 2.434 23.25 4.273 1 83.69 87 TYR A N 1
ATOM 686 C CA . TYR A 1 87 ? 3.482 23 5.258 1 83.69 87 TYR A CA 1
ATOM 687 C C . TYR A 1 87 ? 3.092 23.562 6.625 1 83.69 87 TYR A C 1
ATOM 689 O O . TYR A 1 87 ? 2.041 24.188 6.77 1 83.69 87 TYR A O 1
ATOM 697 N N . ASN A 1 88 ? 3.881 23.156 7.602 1 83.06 88 ASN A N 1
ATOM 698 C CA . ASN A 1 88 ? 3.676 23.688 8.945 1 83.06 88 ASN A CA 1
ATOM 699 C C . ASN A 1 88 ? 4.453 24.984 9.164 1 83.06 88 ASN A C 1
ATOM 701 O O . ASN A 1 88 ? 5.676 24.953 9.32 1 83.06 88 ASN A O 1
ATOM 705 N N . PRO A 1 89 ? 3.703 26.062 9.164 1 82.19 89 PRO A N 1
ATOM 706 C CA . PRO A 1 89 ? 4.438 27.328 9.344 1 82.19 89 PRO A CA 1
ATOM 707 C C . PRO A 1 89 ? 5.066 27.438 10.727 1 82.19 89 PRO A C 1
ATOM 709 O O . PRO A 1 89 ? 6.172 27.984 10.867 1 82.19 89 PRO A O 1
ATOM 712 N N . LYS A 1 90 ? 4.34 27.016 11.695 1 83.12 90 LYS A N 1
ATOM 713 C CA . LYS A 1 90 ? 4.82 27.047 13.078 1 83.12 90 LYS A CA 1
ATOM 714 C C . LYS A 1 90 ? 4.809 25.656 13.695 1 83.12 90 LYS A C 1
ATOM 716 O O . LYS A 1 90 ? 3.867 24.891 13.492 1 83.12 90 LYS A O 1
ATOM 721 N N . GLY A 1 91 ? 5.891 25.422 14.32 1 79.88 91 GLY A N 1
ATOM 722 C CA . GLY A 1 91 ? 5.922 24.188 15.086 1 79.88 91 GLY A CA 1
ATOM 723 C C . GLY A 1 91 ? 4.91 24.156 16.219 1 79.88 91 GLY A C 1
ATOM 724 O O . GLY A 1 91 ? 4.453 25.203 16.672 1 79.88 91 GLY A O 1
ATOM 725 N N . ARG A 1 92 ? 4.363 23.078 16.469 1 76.75 92 ARG A N 1
ATOM 726 C CA . ARG A 1 92 ? 3.43 22.906 17.578 1 76.75 92 ARG A CA 1
ATOM 727 C C . ARG A 1 92 ? 3.924 21.844 18.547 1 76.75 92 ARG A C 1
ATOM 729 O O . ARG A 1 92 ? 4.559 20.859 18.141 1 76.75 92 ARG A O 1
ATOM 736 N N . SER A 1 93 ? 3.705 22.25 19.766 1 76.94 93 SER A N 1
ATOM 737 C CA . SER A 1 93 ? 3.959 21.25 20.797 1 76.94 93 SER A CA 1
ATOM 738 C C . SER A 1 93 ? 2.863 20.188 20.812 1 76.94 93 SER A C 1
ATOM 740 O O . SER A 1 93 ? 1.697 20.5 21.062 1 76.94 93 SER A O 1
ATOM 742 N N . CYS A 1 94 ? 3.082 19.141 20.297 1 82.31 94 CYS A N 1
ATOM 743 C CA . CYS A 1 94 ? 2.291 17.922 20.344 1 82.31 94 CYS A CA 1
ATOM 744 C C . CYS A 1 94 ? 3.139 16.734 20.797 1 82.31 94 CYS A C 1
ATOM 746 O O . CYS A 1 94 ? 4.328 16.891 21.078 1 82.31 94 CYS A O 1
ATOM 748 N N . ALA A 1 95 ? 2.525 15.664 21.141 1 83.06 95 ALA A N 1
ATOM 749 C CA . ALA A 1 95 ? 3.32 14.508 21.547 1 83.06 95 ALA A CA 1
ATOM 750 C C . ALA A 1 95 ? 4.391 14.18 20.516 1 83.06 95 ALA A C 1
ATOM 752 O O . ALA A 1 95 ? 5.461 13.672 20.859 1 83.06 95 ALA A O 1
ATOM 753 N N . LEU A 1 96 ? 4.086 14.414 19.25 1 83.25 96 LEU A N 1
ATOM 754 C CA . LEU A 1 96 ? 5.09 14.398 18.203 1 83.25 96 LEU A CA 1
ATOM 755 C C . LEU A 1 96 ? 5.383 15.812 17.703 1 83.25 96 LEU A C 1
ATOM 757 O O . LEU A 1 96 ? 4.551 16.422 17.031 1 83.25 96 LEU A O 1
ATOM 761 N N . SER A 1 97 ? 6.496 16.297 18.094 1 78 97 SER A N 1
ATOM 762 C CA . SER A 1 97 ? 6.84 17.672 17.781 1 78 97 SER A CA 1
ATOM 763 C C . SER A 1 97 ? 7.293 17.812 16.328 1 78 97 SER A C 1
ATOM 765 O O . SER A 1 97 ? 7.816 16.875 15.742 1 78 97 SER A O 1
ATOM 767 N N . TYR A 1 98 ? 6.945 18.922 15.828 1 79.44 98 TYR A N 1
ATOM 768 C CA . TYR A 1 98 ? 7.461 19.25 14.5 1 79.44 98 TYR A CA 1
ATOM 769 C C . TYR A 1 98 ? 7.941 20.688 14.438 1 79.44 98 TYR A C 1
ATOM 771 O O . TYR A 1 98 ? 7.543 21.516 15.258 1 79.44 98 TYR A O 1
ATOM 779 N N . ARG A 1 99 ? 8.852 20.984 13.602 1 79.19 99 ARG A N 1
ATOM 780 C CA . ARG A 1 99 ? 9.578 22.234 13.523 1 79.19 99 ARG A CA 1
ATOM 781 C C . ARG A 1 99 ? 8.844 23.234 12.633 1 79.19 99 ARG A C 1
ATOM 783 O O . ARG A 1 99 ? 7.969 22.859 11.852 1 79.19 99 ARG A O 1
ATOM 790 N N . ASP A 1 100 ? 9.305 24.406 12.758 1 81.5 100 ASP A N 1
ATOM 791 C CA . ASP A 1 100 ? 8.828 25.469 11.867 1 81.5 100 ASP A CA 1
ATOM 792 C C . ASP A 1 100 ? 9.172 25.141 10.414 1 81.5 100 ASP A C 1
ATOM 794 O O . ASP A 1 100 ? 10.258 24.641 10.125 1 81.5 100 ASP A O 1
ATOM 798 N N . ASN A 1 101 ? 8.117 25.5 9.562 1 84.44 101 ASN A N 1
ATOM 799 C CA . ASN A 1 101 ? 8.297 25.375 8.117 1 84.44 101 ASN A CA 1
ATOM 800 C C . ASN A 1 101 ? 8.594 23.938 7.715 1 84.44 101 ASN A C 1
ATOM 802 O O . ASN A 1 101 ? 9.484 23.688 6.902 1 84.44 101 ASN A O 1
ATOM 806 N N . SER A 1 102 ? 7.973 23.062 8.422 1 82.75 102 SER A N 1
ATOM 807 C CA . SER A 1 102 ? 8.188 21.656 8.102 1 82.75 102 SER A CA 1
ATOM 808 C C . SER A 1 102 ? 7.133 21.141 7.117 1 82.75 102 SER A C 1
ATOM 810 O O . SER A 1 102 ? 5.977 21.562 7.164 1 82.75 102 SER A O 1
ATOM 812 N N . MET A 1 103 ? 7.652 20.281 6.289 1 86.94 103 MET A N 1
ATOM 813 C CA . MET A 1 103 ? 6.746 19.594 5.379 1 86.94 103 MET A CA 1
ATOM 814 C C . MET A 1 103 ? 5.949 18.516 6.117 1 86.94 103 MET A C 1
ATOM 816 O O . MET A 1 103 ? 6.336 18.094 7.203 1 86.94 103 MET A O 1
ATOM 820 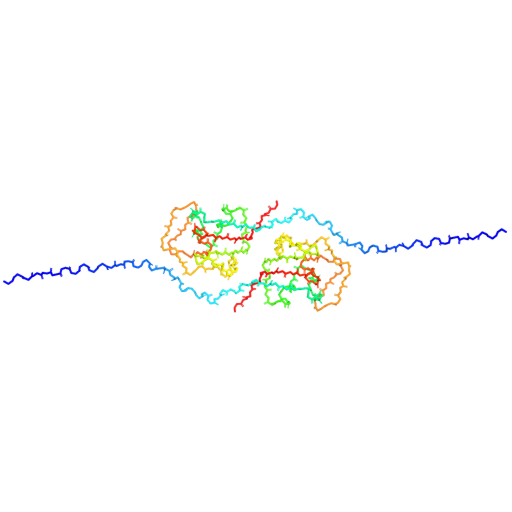N N . ARG A 1 104 ? 4.785 18.234 5.5 1 88.12 104 ARG A N 1
ATOM 821 C CA . ARG A 1 104 ? 3.951 17.188 6.09 1 88.12 104 ARG A CA 1
ATOM 822 C C . ARG A 1 104 ? 3.336 16.312 5.012 1 88.12 104 ARG A C 1
ATOM 824 O O . ARG A 1 104 ? 3.371 16.656 3.828 1 88.12 104 ARG A O 1
ATOM 831 N N . ARG A 1 105 ? 2.902 15.195 5.473 1 93 105 ARG A N 1
ATOM 832 C CA . ARG A 1 105 ? 2.164 14.328 4.559 1 93 105 ARG A CA 1
ATOM 833 C C . ARG A 1 105 ? 0.705 14.758 4.457 1 93 105 ARG A C 1
ATOM 835 O O . ARG A 1 105 ? 0.195 15.453 5.34 1 93 105 ARG A O 1
ATOM 842 N N . ARG A 1 106 ? 0.062 14.258 3.445 1 94.88 106 ARG A N 1
ATOM 843 C CA . ARG A 1 106 ? -1.353 14.555 3.246 1 94.88 106 ARG A CA 1
ATOM 844 C C . ARG A 1 106 ? -2.197 13.992 4.383 1 94.88 106 ARG A C 1
ATOM 846 O O . ARG A 1 106 ? -3.27 14.516 4.688 1 94.88 106 ARG A O 1
ATOM 853 N N . TRP A 1 107 ? -1.663 13.031 5.09 1 96.81 107 TRP A N 1
ATOM 854 C CA . TRP A 1 107 ? -2.473 12.438 6.148 1 96.81 107 TRP A CA 1
ATOM 855 C C . TRP A 1 107 ? -2.592 13.391 7.336 1 96.81 107 TRP A C 1
ATOM 857 O O . TRP A 1 107 ? -3.326 13.117 8.289 1 96.81 107 TRP A O 1
ATOM 867 N N . ALA A 1 108 ? -1.965 14.523 7.281 1 94.5 108 ALA A N 1
ATOM 868 C CA . ALA A 1 108 ? -2.154 15.547 8.305 1 94.5 108 ALA A CA 1
ATOM 869 C C . ALA A 1 108 ? -3.633 15.875 8.484 1 94.5 108 ALA A C 1
ATOM 871 O O . ALA A 1 108 ? -4.074 16.188 9.594 1 94.5 108 ALA A O 1
ATOM 872 N N . VAL A 1 109 ? -4.379 15.688 7.461 1 95.75 109 VAL A N 1
ATOM 873 C CA . VAL A 1 109 ? -5.777 16.094 7.5 1 95.75 109 VAL A CA 1
ATOM 874 C C . VAL A 1 109 ? -6.613 15.016 8.188 1 95.75 109 VAL A C 1
ATOM 876 O O . VAL A 1 109 ? -7.805 15.211 8.438 1 95.75 109 VAL A O 1
ATOM 879 N N . PHE A 1 110 ? -5.965 13.883 8.555 1 97.31 110 PHE A N 1
ATOM 880 C CA . PHE A 1 110 ? -6.676 12.945 9.414 1 97.31 110 PHE A CA 1
ATOM 881 C C . PHE A 1 110 ? -7.172 13.641 10.68 1 97.31 110 PHE A C 1
ATOM 883 O O . PHE A 1 110 ? -8.109 13.164 11.328 1 97.31 110 PHE A O 1
ATOM 890 N N . TYR A 1 111 ? -6.562 14.711 10.93 1 95.25 111 TYR A N 1
ATOM 891 C CA . TYR A 1 111 ? -6.957 15.531 12.07 1 95.25 111 TYR A CA 1
ATOM 892 C C . TYR A 1 111 ? -8.422 15.945 11.961 1 95.25 111 TYR A C 1
ATOM 894 O O . TYR A 1 111 ? -9.18 15.836 12.93 1 95.25 111 TYR A O 1
ATOM 902 N N . ASP A 1 112 ? -8.914 16.312 10.781 1 96.62 112 ASP A N 1
ATOM 903 C CA . ASP A 1 112 ? -10.242 16.906 10.727 1 96.62 112 ASP A CA 1
ATOM 904 C C . ASP A 1 112 ? -11.07 16.297 9.594 1 96.62 112 ASP A C 1
ATOM 906 O O . ASP A 1 112 ? -12.203 16.719 9.352 1 96.62 112 ASP A O 1
ATOM 910 N N . HIS A 1 113 ? -10.547 15.352 8.883 1 98.31 113 HIS A N 1
ATOM 911 C CA . HIS A 1 113 ? -11.281 14.703 7.805 1 98.31 113 HIS A CA 1
ATOM 912 C C . HIS A 1 113 ? -11.523 13.227 8.117 1 98.31 113 HIS A C 1
ATOM 914 O O . HIS A 1 113 ? -10.695 12.578 8.758 1 98.31 113 HIS A O 1
ATOM 920 N N . ARG A 1 114 ? -12.672 12.719 7.629 1 98.56 114 ARG A N 1
ATOM 921 C CA . ARG A 1 114 ? -12.844 11.273 7.547 1 98.56 114 ARG A CA 1
ATOM 922 C C . ARG A 1 114 ? -11.82 10.648 6.605 1 98.56 114 ARG A C 1
ATOM 924 O O . ARG A 1 114 ? -11.438 11.266 5.609 1 98.56 114 ARG A O 1
ATOM 931 N N . HIS A 1 115 ? -11.352 9.453 6.938 1 98.69 115 HIS A N 1
ATOM 932 C CA . HIS A 1 115 ? -10.305 8.812 6.148 1 98.69 115 HIS A CA 1
ATOM 933 C C . HIS A 1 115 ? -10.375 7.297 6.27 1 98.69 115 HIS A C 1
ATOM 935 O O . HIS A 1 115 ? -11.039 6.77 7.164 1 98.69 115 HIS A O 1
ATOM 941 N N . LYS A 1 116 ? -9.766 6.613 5.402 1 98.38 116 LYS A N 1
ATOM 942 C CA . LYS A 1 116 ? -9.516 5.18 5.5 1 98.38 116 LYS A CA 1
ATOM 943 C C . LYS A 1 116 ? -8.078 4.844 5.102 1 98.38 116 LYS A C 1
ATOM 945 O O . LYS A 1 116 ? -7.445 5.594 4.352 1 98.38 116 LYS A O 1
ATOM 950 N N . PHE A 1 117 ? -7.652 3.814 5.672 1 98.5 117 PHE A N 1
ATOM 951 C CA . PHE A 1 117 ? -6.281 3.43 5.359 1 98.5 117 PHE A CA 1
ATOM 952 C C . PHE A 1 117 ? -6.098 1.923 5.496 1 98.5 117 PHE A C 1
ATOM 954 O O . PHE A 1 117 ? -6.863 1.259 6.195 1 98.5 117 PHE A O 1
ATOM 961 N N . ILE A 1 118 ? -5.145 1.422 4.766 1 98.62 118 ILE A N 1
ATOM 962 C CA . ILE 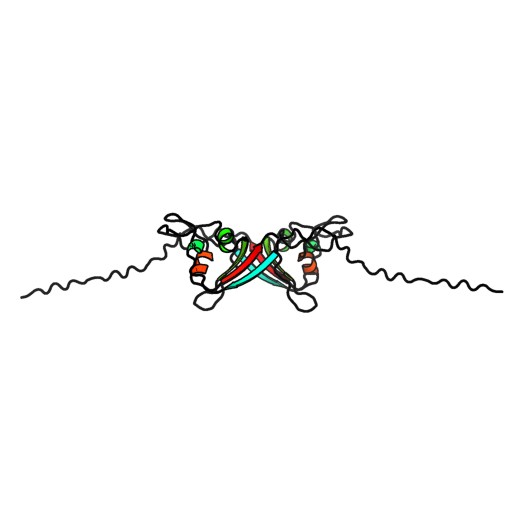A 1 118 ? -4.617 0.069 4.91 1 98.62 118 ILE A CA 1
ATOM 963 C C . ILE A 1 118 ? -3.387 0.089 5.816 1 98.62 118 ILE A C 1
ATOM 965 O O . ILE A 1 118 ? -2.438 0.834 5.566 1 98.62 118 ILE A O 1
ATOM 969 N N . ILE A 1 119 ? -3.494 -0.694 6.832 1 98.12 119 ILE A N 1
ATOM 970 C CA . ILE A 1 119 ? -2.402 -0.709 7.801 1 98.12 119 ILE A CA 1
ATOM 971 C C . ILE A 1 119 ? -1.925 -2.145 8.016 1 98.12 119 ILE A C 1
ATOM 973 O O . ILE A 1 119 ? -2.734 -3.074 8.062 1 98.12 119 ILE A O 1
ATOM 977 N N . CYS A 1 120 ? -0.607 -2.297 8.102 1 97.75 120 CYS A N 1
ATOM 978 C CA . CYS A 1 120 ? -0.019 -3.592 8.422 1 97.75 120 CYS A CA 1
ATOM 979 C C . CYS A 1 120 ? 0.708 -3.543 9.766 1 97.75 120 CYS A C 1
ATOM 981 O O . CYS A 1 120 ? 1.402 -2.568 10.062 1 97.75 120 CYS A O 1
ATOM 983 N N . LYS A 1 121 ? 0.45 -4.539 10.492 1 95.62 121 LYS A N 1
ATOM 984 C CA . LYS A 1 121 ? 1.083 -4.699 11.805 1 95.62 121 LYS A CA 1
ATOM 985 C C . LYS A 1 121 ? 1.813 -6.035 11.898 1 95.62 121 LYS A C 1
ATOM 987 O O . LYS A 1 121 ? 1.335 -7.047 11.383 1 95.62 121 LYS A O 1
ATOM 992 N N . PRO A 1 122 ? 3.014 -5.895 12.477 1 87.88 122 PRO A N 1
ATOM 993 C CA . PRO A 1 122 ? 3.688 -7.18 12.688 1 87.88 122 PRO A CA 1
ATOM 994 C C . PRO A 1 122 ? 2.912 -8.109 13.617 1 87.88 122 PRO A C 1
ATOM 996 O O . PRO A 1 122 ? 2.158 -7.645 14.477 1 87.88 122 PRO A O 1
ATOM 999 N N . GLN A 1 123 ? 3.059 -9.367 13.367 1 77.94 123 GLN A N 1
ATOM 1000 C CA . GLN A 1 123 ? 2.447 -10.352 14.258 1 77.94 123 GLN A CA 1
ATOM 1001 C C . GLN A 1 123 ? 3.26 -10.508 15.539 1 77.94 123 GLN A C 1
ATOM 1003 O O . GLN A 1 123 ? 4.477 -10.32 15.539 1 77.94 123 GLN A O 1
ATOM 1008 N N . MET B 1 1 ? -15.969 73.75 9.43 1 37.25 1 MET B N 1
ATOM 1009 C CA . MET B 1 1 ? -15.711 72.75 8.414 1 37.25 1 MET B CA 1
ATOM 1010 C C . MET B 1 1 ? -14.977 71.562 9.016 1 37.25 1 MET B C 1
ATOM 1012 O O . MET B 1 1 ? -13.797 71.625 9.352 1 37.25 1 MET B O 1
ATOM 1016 N N . PHE B 1 2 ? -15.656 70.75 9.852 1 47.62 2 PHE B N 1
ATOM 1017 C CA . PHE B 1 2 ? -15.148 69.562 10.508 1 47.62 2 PHE B CA 1
ATOM 1018 C C . PHE B 1 2 ? -14.844 68.438 9.492 1 47.62 2 PHE B C 1
ATOM 1020 O O . PHE B 1 2 ? -15.719 68.062 8.711 1 47.62 2 PHE B O 1
ATOM 1027 N N . VAL B 1 3 ? -13.625 68.375 9.047 1 47.16 3 VAL B N 1
ATOM 1028 C CA . VAL B 1 3 ? -13.102 67.312 8.227 1 47.16 3 VAL B CA 1
ATOM 1029 C C . VAL B 1 3 ? -13.195 66 8.992 1 47.16 3 VAL B C 1
ATOM 1031 O O . VAL B 1 3 ? -12.594 65.812 10.062 1 47.16 3 VAL B O 1
ATOM 1034 N N . THR B 1 4 ? -14.281 65.312 8.898 1 41.84 4 THR B N 1
ATOM 1035 C CA . THR B 1 4 ? -14.375 63.938 9.391 1 41.84 4 THR B CA 1
ATOM 1036 C C . THR B 1 4 ? -13.375 63.031 8.664 1 41.84 4 THR B C 1
ATOM 1038 O O . THR B 1 4 ? -13.398 62.938 7.434 1 41.84 4 THR B O 1
ATOM 1041 N N . ALA B 1 5 ? -12.211 62.781 9.289 1 42.06 5 ALA B N 1
ATOM 1042 C CA . ALA B 1 5 ? -11.273 61.781 8.828 1 42.06 5 ALA B CA 1
ATOM 1043 C C . ALA B 1 5 ? -11.914 60.375 8.867 1 42.06 5 ALA B C 1
ATOM 1045 O O . ALA B 1 5 ? -12.336 59.906 9.93 1 42.06 5 ALA B O 1
ATOM 1046 N N . LEU B 1 6 ? -12.539 60 7.809 1 39.72 6 LEU B N 1
ATOM 1047 C CA . LEU B 1 6 ? -12.977 58.594 7.715 1 39.72 6 LEU B CA 1
ATOM 1048 C C . LEU B 1 6 ? -11.781 57.656 7.82 1 39.72 6 LEU B C 1
ATOM 1050 O O . LEU B 1 6 ? -10.875 57.688 6.988 1 39.72 6 LEU B O 1
ATOM 1054 N N . VAL B 1 7 ? -11.477 57.156 9.016 1 39.16 7 VAL B N 1
ATOM 1055 C CA . VAL B 1 7 ? -10.508 56.094 9.18 1 39.16 7 VAL B CA 1
ATOM 1056 C C . VAL B 1 7 ? -11.039 54.812 8.531 1 39.16 7 VAL B C 1
ATOM 1058 O O . VAL B 1 7 ? -12.078 54.281 8.945 1 39.16 7 VAL B O 1
ATOM 1061 N N . PHE B 1 8 ? -10.703 54.625 7.27 1 35.69 8 PHE B N 1
ATOM 1062 C CA . PHE B 1 8 ? -10.938 53.312 6.684 1 35.69 8 PHE B CA 1
ATOM 1063 C C . PHE B 1 8 ? -10.125 52.25 7.41 1 35.69 8 PHE B C 1
ATOM 1065 O O . PHE B 1 8 ? -8.898 52.25 7.367 1 35.69 8 PHE B O 1
ATOM 1072 N N . LEU B 1 9 ? -10.602 51.719 8.477 1 34.31 9 LEU B N 1
ATOM 1073 C CA . LEU B 1 9 ? -10 50.5 8.992 1 34.31 9 LEU B CA 1
ATOM 1074 C C . LEU B 1 9 ? -10.109 49.375 7.98 1 34.31 9 LEU B C 1
ATOM 1076 O O . LEU B 1 9 ? -11.195 48.844 7.742 1 34.31 9 LEU B O 1
ATOM 1080 N N . GLY B 1 10 ? -9.195 49.344 7.008 1 32.31 10 GLY B N 1
ATOM 1081 C CA . GLY B 1 10 ? -9.094 48.125 6.199 1 32.31 10 GLY B CA 1
ATOM 1082 C C . GLY B 1 10 ? -8.961 46.875 7.027 1 32.31 10 GLY B C 1
ATOM 1083 O O . GLY B 1 10 ? -8.008 46.719 7.793 1 32.31 10 GLY B O 1
ATOM 1084 N N . LEU B 1 11 ? -10.023 46.281 7.406 1 33.47 11 LEU B N 1
ATOM 1085 C CA . LEU B 1 11 ? -9.992 44.938 7.949 1 33.47 11 LEU B CA 1
ATOM 1086 C C . LEU B 1 11 ? -9.211 44 7.027 1 33.47 11 LEU B C 1
ATOM 1088 O O . LEU B 1 11 ? -9.656 43.719 5.918 1 33.47 11 LEU B O 1
ATOM 1092 N N . VAL B 1 12 ? -7.871 44.062 7.09 1 32.94 12 VAL B N 1
ATOM 1093 C CA . VAL B 1 12 ? -7.141 42.938 6.508 1 32.94 12 VAL B CA 1
ATOM 1094 C C . VAL B 1 12 ? -7.703 41.625 7.035 1 32.94 12 VAL B C 1
ATOM 1096 O O . VAL B 1 12 ? -7.664 41.344 8.242 1 32.94 12 VAL B O 1
ATOM 1099 N N . VAL B 1 13 ? -8.75 41.156 6.559 1 36.47 13 VAL B N 1
ATOM 1100 C CA . VAL B 1 13 ? -9.062 39.75 6.785 1 36.47 13 VAL B CA 1
ATOM 1101 C C . VAL B 1 13 ? -7.82 38.906 6.543 1 36.47 13 VAL B C 1
ATOM 1103 O O . VAL B 1 13 ? -7.188 39 5.492 1 36.47 13 VAL B O 1
ATOM 1106 N N . ALA B 1 14 ? -6.93 38.719 7.531 1 34.69 14 ALA B N 1
ATOM 1107 C CA . ALA B 1 14 ? -5.91 37.656 7.492 1 34.69 14 ALA B CA 1
ATOM 1108 C C . ALA B 1 14 ? -6.438 36.406 6.809 1 34.69 14 ALA B C 1
ATOM 1110 O O . ALA B 1 14 ? -7.301 35.719 7.352 1 34.69 14 ALA B O 1
ATOM 1111 N N . GLU B 1 15 ? -6.711 36.375 5.527 1 38.5 15 GLU B N 1
ATOM 1112 C CA . GLU B 1 15 ? -6.844 35.125 4.812 1 38.5 15 GLU B CA 1
ATOM 1113 C C . GLU B 1 15 ? -5.797 34.094 5.273 1 38.5 15 GLU B C 1
ATOM 1115 O O . GLU B 1 15 ? -4.598 34.406 5.258 1 38.5 15 GLU B O 1
ATOM 1120 N N . SER B 1 16 ? -5.898 33.375 6.285 1 39.06 16 SER B N 1
ATOM 1121 C CA . SER B 1 16 ? -4.988 32.312 6.672 1 39.06 16 SER B CA 1
ATOM 1122 C C . SER B 1 16 ? -4.398 31.625 5.453 1 39.06 16 SER B C 1
ATOM 1124 O O . SER B 1 16 ? -5.105 30.922 4.727 1 39.06 16 SER B O 1
ATOM 1126 N N . SER B 1 17 ? -3.693 32.219 4.535 1 39.91 17 SER B N 1
ATOM 1127 C CA . SER B 1 17 ? -2.955 31.75 3.363 1 39.91 17 SER B CA 1
ATOM 1128 C C . SER B 1 17 ? -2.391 30.344 3.584 1 39.91 17 SER B C 1
ATOM 1130 O O . SER B 1 17 ? -1.621 30.125 4.52 1 39.91 17 SER B O 1
ATOM 1132 N N . ALA B 1 18 ? -3.156 29.281 3.463 1 49.06 18 ALA B N 1
ATOM 1133 C CA . ALA B 1 18 ? -2.562 27.953 3.371 1 49.06 18 ALA B CA 1
ATOM 1134 C C . ALA B 1 18 ? -1.178 28 2.734 1 49.06 18 ALA B C 1
ATOM 1136 O O . ALA B 1 18 ? -1.005 28.594 1.662 1 49.06 18 ALA B O 1
ATOM 1137 N N . GLN B 1 19 ? -0.166 28.188 3.504 1 56.22 19 GLN B N 1
ATOM 1138 C CA . GLN B 1 19 ? 1.231 28.219 3.086 1 56.22 19 GLN B CA 1
ATOM 1139 C C . GLN B 1 19 ? 1.562 27.031 2.18 1 56.22 19 GLN B C 1
ATOM 1141 O O . GLN B 1 19 ? 1.63 25.891 2.641 1 56.22 19 GLN B O 1
ATOM 1146 N N . ARG B 1 20 ? 1.172 27.078 0.93 1 58.44 20 ARG B N 1
ATOM 1147 C CA . ARG B 1 20 ? 1.426 26.062 -0.097 1 58.44 20 ARG B CA 1
ATOM 1148 C C . ARG B 1 20 ? 2.9 26.031 -0.479 1 58.44 20 ARG B C 1
ATOM 1150 O O . ARG B 1 20 ? 3.533 27.078 -0.625 1 58.44 20 ARG B O 1
ATOM 1157 N N . VAL B 1 21 ? 3.621 25.078 -0.091 1 58.03 21 VAL B N 1
A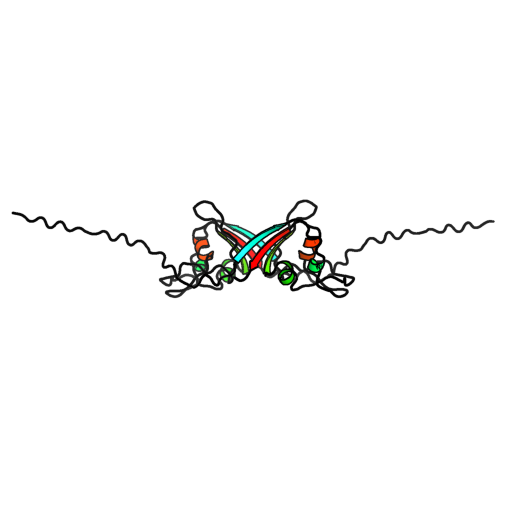TOM 1158 C CA . VAL B 1 21 ? 4.984 24.844 -0.556 1 58.03 21 VAL B CA 1
ATOM 1159 C C . VAL B 1 21 ? 4.973 24.484 -2.039 1 58.03 21 VAL B C 1
ATOM 1161 O O . VAL B 1 21 ? 4.094 23.75 -2.498 1 58.03 21 VAL B O 1
ATOM 1164 N N . GLN B 1 22 ? 5.504 25.25 -2.924 1 52.5 22 GLN B N 1
ATOM 1165 C CA . GLN B 1 22 ? 5.73 24.859 -4.312 1 52.5 22 GLN B CA 1
ATOM 1166 C C . GLN B 1 22 ? 6.82 23.797 -4.414 1 52.5 22 GLN B C 1
ATOM 1168 O O . GLN B 1 22 ? 7.965 24.031 -4.023 1 52.5 22 GLN B O 1
ATOM 1173 N N . TYR B 1 23 ? 6.703 22.75 -3.762 1 56.06 23 TYR B N 1
ATOM 1174 C CA . TYR B 1 23 ? 7.672 21.719 -4.148 1 56.06 23 TYR B CA 1
ATOM 1175 C C . TYR B 1 23 ? 7.254 21.031 -5.441 1 56.06 23 TYR B C 1
ATOM 1177 O O . TYR B 1 23 ? 6.09 21.109 -5.84 1 56.06 23 TYR B O 1
ATOM 1185 N N . ASP B 1 24 ? 8.273 20.906 -6.297 1 53.69 24 ASP B N 1
ATOM 1186 C CA . ASP B 1 24 ? 8.008 20.219 -7.555 1 53.69 24 ASP B CA 1
ATOM 1187 C C . ASP B 1 24 ? 7.191 18.953 -7.328 1 53.69 24 ASP B C 1
ATOM 1189 O O . ASP B 1 24 ? 7.754 17.875 -7.09 1 53.69 24 ASP B O 1
ATOM 1193 N N . ILE B 1 25 ? 6.094 19.109 -6.773 1 53.44 25 ILE B N 1
ATOM 1194 C CA . ILE B 1 25 ? 5.137 18.031 -6.586 1 53.44 25 ILE B CA 1
ATOM 1195 C C . ILE B 1 25 ? 5.074 17.172 -7.844 1 53.44 25 ILE B C 1
ATOM 1197 O O . ILE B 1 25 ? 4.637 16.016 -7.797 1 53.44 25 ILE B O 1
ATOM 1201 N N . LYS B 1 26 ? 5.551 17.781 -8.969 1 58 26 LYS B N 1
ATOM 1202 C CA . LYS B 1 26 ? 5.492 17.078 -10.25 1 58 26 LYS B CA 1
ATOM 1203 C C . LYS B 1 26 ? 6.344 15.805 -10.219 1 58 26 LYS B C 1
ATOM 1205 O O . LYS B 1 26 ? 6.211 14.945 -11.086 1 58 26 LYS B O 1
ATOM 1210 N N . THR B 1 27 ? 7.062 15.648 -9.047 1 77.25 27 THR B N 1
ATOM 1211 C CA . THR B 1 27 ? 7.973 14.516 -9.102 1 77.25 27 THR B CA 1
ATOM 1212 C C . THR B 1 27 ? 7.426 13.344 -8.289 1 77.25 27 THR B C 1
ATOM 1214 O O . THR B 1 27 ? 8.055 12.289 -8.211 1 77.25 27 THR B O 1
ATOM 1217 N N . GLN B 1 28 ? 6.066 13.562 -7.949 1 86.62 28 GLN B N 1
ATOM 1218 C CA . GLN B 1 28 ? 5.574 12.438 -7.152 1 86.62 28 GLN B CA 1
ATOM 1219 C C . GLN B 1 28 ? 4.953 11.367 -8.039 1 86.62 28 GLN B C 1
ATOM 1221 O O . GLN B 1 28 ? 4.426 11.664 -9.117 1 86.62 28 GLN B O 1
ATOM 1226 N N . ALA B 1 29 ? 5.023 10.172 -7.637 1 92.31 29 ALA B N 1
ATOM 1227 C CA . ALA B 1 29 ? 4.406 9.07 -8.367 1 92.31 29 ALA B CA 1
ATOM 1228 C C . ALA B 1 29 ? 2.895 9.25 -8.461 1 92.31 29 ALA B C 1
ATOM 1230 O O . ALA B 1 29 ? 2.305 10.008 -7.688 1 92.31 29 ALA B O 1
ATOM 1231 N N . THR B 1 30 ? 2.322 8.695 -9.43 1 93.75 30 THR B N 1
ATOM 1232 C CA . THR B 1 30 ? 0.87 8.609 -9.523 1 93.75 30 THR B CA 1
ATOM 1233 C C . THR B 1 30 ? 0.374 7.258 -9.031 1 93.75 30 THR B C 1
ATOM 1235 O O . THR B 1 30 ? 0.866 6.215 -9.469 1 93.75 30 THR B O 1
ATOM 1238 N N . CYS B 1 31 ? -0.537 7.305 -8.094 1 96.88 31 CYS B N 1
ATOM 1239 C CA . CYS B 1 31 ? -1.089 6.066 -7.562 1 96.88 31 CYS B CA 1
ATOM 1240 C C . CYS B 1 31 ? -2.584 5.969 -7.84 1 96.88 31 CYS B C 1
ATOM 1242 O O . CYS B 1 31 ? -3.334 6.902 -7.547 1 96.88 31 CYS B O 1
ATOM 1244 N N . THR B 1 32 ? -2.998 4.863 -8.43 1 96.62 32 THR B N 1
ATOM 1245 C CA . THR B 1 32 ? -4.391 4.664 -8.82 1 96.62 32 THR B CA 1
ATOM 1246 C C . THR B 1 32 ? -4.859 3.26 -8.453 1 96.62 32 THR B C 1
ATOM 1248 O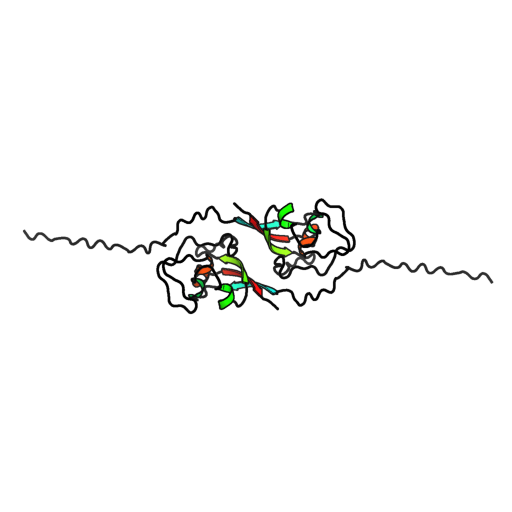 O . THR B 1 32 ? -4.043 2.348 -8.305 1 96.62 32 THR B O 1
ATOM 1251 N N . GLN B 1 33 ? -6.113 3.172 -8.219 1 98.06 33 GLN B N 1
ATOM 1252 C CA . GLN B 1 33 ? -6.711 1.854 -8.023 1 98.06 33 GLN B CA 1
ATOM 1253 C C . GLN B 1 33 ? -7.234 1.293 -9.344 1 98.06 33 GLN B C 1
ATOM 1255 O O . GLN B 1 33 ? -7.887 2.004 -10.109 1 98.06 33 GLN B O 1
ATOM 1260 N N . VAL B 1 34 ? -6.973 0.031 -9.578 1 98.12 34 VAL B N 1
ATOM 1261 C CA . VAL B 1 34 ? -7.426 -0.668 -10.781 1 98.12 34 VAL B CA 1
ATOM 1262 C C . VAL B 1 34 ? -8.188 -1.93 -10.383 1 98.12 34 VAL B C 1
ATOM 1264 O O . VAL B 1 34 ? -7.773 -2.658 -9.484 1 98.12 34 VAL B O 1
ATOM 1267 N N . GLU B 1 35 ? -9.297 -2.166 -10.922 1 98.19 35 GLU B N 1
ATOM 1268 C CA . GLU B 1 35 ? -10.039 -3.418 -10.797 1 98.19 35 GLU B CA 1
ATOM 1269 C C . GLU B 1 35 ? -10.164 -4.125 -12.141 1 98.19 35 GLU B C 1
ATOM 1271 O O . GLU B 1 35 ? -10.516 -3.5 -13.148 1 98.19 35 GLU B O 1
ATOM 1276 N N . ARG B 1 36 ? -9.875 -5.438 -12.141 1 97.19 36 ARG B N 1
ATOM 1277 C CA . ARG B 1 36 ? -9.891 -6.18 -13.398 1 97.19 36 ARG B CA 1
ATOM 1278 C C . ARG B 1 36 ? -10.289 -7.633 -13.164 1 97.19 36 ARG B C 1
ATOM 1280 O O . ARG B 1 36 ? -10.203 -8.141 -12.047 1 97.19 36 ARG B O 1
ATOM 1287 N N . GLY B 1 37 ? -10.758 -8.227 -14.219 1 97.69 37 GLY B N 1
ATOM 1288 C CA . GLY B 1 37 ? -11.016 -9.656 -14.18 1 97.69 37 GLY B CA 1
ATOM 1289 C C . GLY B 1 37 ? -9.75 -10.492 -14.32 1 97.69 37 GLY B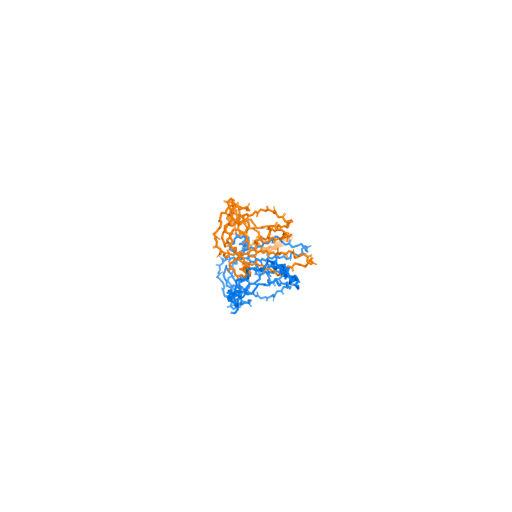 C 1
ATOM 1290 O O . GLY B 1 37 ? -8.641 -9.961 -14.289 1 97.69 37 GLY B O 1
ATOM 1291 N N . ALA B 1 38 ? -9.938 -11.781 -14.438 1 98.06 38 ALA B N 1
ATOM 1292 C CA . ALA B 1 38 ? -8.828 -12.711 -14.648 1 98.06 38 ALA B CA 1
ATOM 1293 C C . ALA B 1 38 ? -7.977 -12.281 -15.836 1 98.06 38 ALA B C 1
ATOM 1295 O O . ALA B 1 38 ? -8.5 -11.883 -16.875 1 98.06 38 ALA B O 1
ATOM 1296 N N . THR B 1 39 ? -6.66 -12.43 -15.719 1 97.25 39 THR B N 1
ATOM 1297 C CA . THR B 1 39 ? -5.773 -11.938 -16.766 1 97.25 39 THR B CA 1
ATOM 1298 C C . THR B 1 39 ? -5.363 -13.078 -17.703 1 97.25 39 THR B C 1
ATOM 1300 O O . THR B 1 39 ? -5 -12.836 -18.859 1 97.25 39 THR B O 1
ATOM 1303 N N . ARG B 1 40 ? -5.289 -14.266 -17.219 1 95.19 40 ARG B N 1
ATOM 1304 C CA . ARG B 1 40 ? -4.766 -15.445 -17.891 1 95.19 40 ARG B CA 1
ATOM 1305 C C . ARG B 1 40 ? -3.309 -15.242 -18.297 1 95.19 40 ARG B C 1
ATOM 1307 O O . ARG B 1 40 ? -2.869 -15.758 -19.328 1 95.19 40 ARG B O 1
ATOM 1314 N N . ASP B 1 41 ? -2.65 -14.352 -17.641 1 94.5 41 ASP B N 1
ATOM 1315 C CA . ASP B 1 41 ? -1.232 -14.078 -17.844 1 94.5 41 ASP B CA 1
ATOM 1316 C C . ASP B 1 41 ? -0.366 -14.906 -16.906 1 94.5 41 ASP B C 1
ATOM 1318 O O . ASP B 1 41 ? -0.319 -14.633 -15.703 1 94.5 41 ASP B O 1
ATOM 1322 N N . CYS B 1 42 ? 0.354 -15.828 -17.453 1 90.62 42 CYS B N 1
ATOM 1323 C CA . CYS B 1 42 ? 1.092 -16.797 -16.656 1 90.62 42 CYS B CA 1
ATOM 1324 C C . CYS B 1 42 ? 2.252 -16.141 -15.922 1 90.62 42 CYS B C 1
ATOM 1326 O O . CYS B 1 42 ? 2.846 -16.734 -15.023 1 90.62 42 CYS B O 1
ATOM 1328 N N . ARG B 1 43 ? 2.623 -14.906 -16.25 1 91.69 43 ARG B N 1
ATOM 1329 C CA . ARG B 1 43 ? 3.729 -14.219 -15.594 1 91.69 43 ARG B CA 1
ATOM 1330 C C . ARG B 1 43 ? 3.393 -13.906 -14.141 1 91.69 43 ARG B C 1
ATOM 1332 O O . ARG B 1 43 ? 4.289 -13.727 -13.312 1 91.69 43 ARG B O 1
ATOM 1339 N N . TRP B 1 44 ? 2.104 -13.867 -13.812 1 94.19 44 TRP B N 1
ATOM 1340 C CA . TRP B 1 44 ? 1.699 -13.578 -12.445 1 94.19 44 TRP B CA 1
ATOM 1341 C C . TRP B 1 44 ? 2.078 -14.719 -11.508 1 94.19 44 TRP B C 1
ATOM 1343 O O . TRP B 1 44 ? 2.15 -14.531 -10.289 1 94.19 44 TRP B O 1
ATOM 1353 N N . VAL B 1 45 ? 2.35 -15.781 -12.016 1 88.81 45 VAL B N 1
ATOM 1354 C CA . VAL B 1 45 ? 2.641 -16.938 -11.195 1 88.81 45 VAL B CA 1
ATOM 1355 C C . VAL B 1 45 ? 4.137 -17 -10.898 1 88.81 45 VAL B C 1
ATOM 1357 O O . VAL B 1 45 ? 4.578 -17.812 -10.062 1 88.81 45 VAL B O 1
ATOM 1360 N N . ALA B 1 46 ? 4.727 -16.031 -11.547 1 83.06 46 ALA B N 1
ATOM 1361 C CA . ALA B 1 46 ? 6.184 -16.094 -11.523 1 83.06 46 ALA B CA 1
ATOM 1362 C C . ALA B 1 46 ? 6.746 -15.539 -10.219 1 83.06 46 ALA B C 1
ATOM 1364 O O . ALA B 1 46 ? 6.812 -14.32 -10.031 1 83.06 46 ALA B O 1
ATOM 1365 N N . GLY B 1 47 ? 6.992 -16.297 -9.219 1 74.56 47 GLY B N 1
ATOM 1366 C CA . GLY B 1 47 ? 7.828 -16.094 -8.047 1 74.56 47 GLY B CA 1
ATOM 1367 C C . GLY B 1 47 ? 7.363 -14.93 -7.176 1 74.56 47 GLY B C 1
ATOM 1368 O O . GLY B 1 47 ? 6.16 -14.727 -7 1 74.56 47 GLY B O 1
ATOM 1369 N N . LEU B 1 48 ? 8.445 -14.242 -6.531 1 75.5 48 LEU B N 1
ATOM 1370 C CA . LEU B 1 48 ? 8.156 -13.336 -5.422 1 75.5 48 LEU B CA 1
ATOM 1371 C C . LEU B 1 48 ? 8.406 -11.891 -5.82 1 75.5 48 LEU B C 1
ATOM 1373 O O . LEU B 1 48 ? 8.078 -10.969 -5.066 1 75.5 48 LEU B O 1
ATOM 1377 N N . ASP B 1 49 ? 8.961 -11.789 -7.043 1 74.88 49 ASP B N 1
ATOM 1378 C CA . ASP B 1 49 ? 9.336 -10.406 -7.305 1 74.88 49 ASP B CA 1
ATOM 1379 C C . ASP B 1 49 ? 9.109 -10.039 -8.773 1 74.88 49 ASP B C 1
ATOM 1381 O O . ASP B 1 49 ? 8.914 -10.922 -9.609 1 74.88 49 ASP B O 1
ATOM 1385 N N . MET B 1 50 ? 8.664 -8.859 -9.227 1 82.25 50 MET B N 1
ATOM 1386 C CA . MET B 1 50 ? 8.828 -8.125 -10.477 1 82.25 50 MET B CA 1
ATOM 1387 C C . MET B 1 50 ? 7.582 -8.25 -11.352 1 82.25 50 MET B C 1
ATOM 1389 O O . MET B 1 50 ? 7.453 -7.555 -12.359 1 82.25 50 MET B O 1
ATOM 1393 N N . ALA B 1 51 ? 6.758 -9.273 -10.953 1 92.12 51 ALA B N 1
ATOM 1394 C CA . ALA B 1 51 ? 5.617 -9.445 -11.852 1 92.12 51 ALA B CA 1
ATOM 1395 C C . ALA B 1 51 ? 4.887 -8.117 -12.062 1 92.12 51 ALA B C 1
ATOM 1397 O O . ALA B 1 51 ? 4.508 -7.781 -13.188 1 92.12 51 ALA B O 1
ATOM 1398 N N . ASP B 1 52 ? 4.762 -7.387 -11.008 1 94.94 52 ASP B N 1
ATOM 1399 C CA . ASP B 1 52 ? 4.055 -6.117 -11.125 1 94.94 52 ASP B CA 1
ATOM 1400 C C . ASP B 1 52 ? 4.832 -5.129 -11.984 1 94.94 52 ASP B C 1
ATOM 1402 O O . ASP B 1 52 ? 4.254 -4.445 -12.836 1 94.94 52 ASP B O 1
ATOM 1406 N N . LEU B 1 53 ? 6.07 -5.121 -11.789 1 94.19 53 LEU B N 1
ATOM 1407 C CA . LEU B 1 53 ? 6.883 -4.199 -12.578 1 94.19 53 LEU B CA 1
ATOM 1408 C C . LEU B 1 53 ? 6.855 -4.582 -14.055 1 94.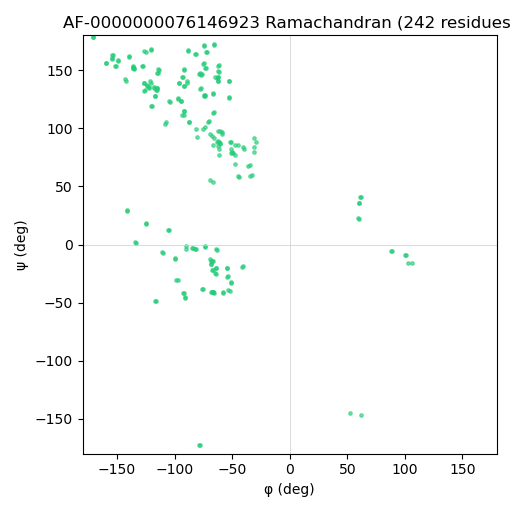19 53 LEU B C 1
ATOM 1410 O O . LEU B 1 53 ? 6.723 -3.715 -14.922 1 94.19 53 LEU B O 1
ATOM 1414 N N . VAL B 1 54 ? 6.93 -5.82 -14.344 1 93.88 54 VAL B N 1
ATOM 1415 C CA . VAL B 1 54 ? 7.031 -6.293 -15.719 1 93.88 54 VAL B CA 1
ATOM 1416 C C . VAL B 1 54 ? 5.672 -6.191 -16.406 1 93.88 54 VAL B C 1
ATOM 1418 O O . VAL B 1 54 ? 5.582 -5.781 -17.562 1 93.88 54 VAL B O 1
ATOM 1421 N N . ILE B 1 55 ? 4.648 -6.473 -15.727 1 95.44 55 ILE B N 1
ATOM 1422 C CA . ILE B 1 55 ? 3.34 -6.582 -16.359 1 95.44 55 ILE B CA 1
ATOM 1423 C C . ILE B 1 55 ? 2.633 -5.23 -16.328 1 95.44 55 ILE B C 1
ATOM 1425 O O . ILE B 1 55 ? 2.113 -4.77 -17.344 1 95.44 55 ILE B O 1
ATOM 1429 N N . GLU B 1 56 ? 2.686 -4.605 -15.18 1 96.06 56 GLU B N 1
ATOM 1430 C CA . GLU B 1 56 ? 1.896 -3.389 -15 1 96.06 56 GLU B CA 1
ATOM 1431 C C . GLU B 1 56 ? 2.756 -2.141 -15.172 1 96.06 56 GLU B C 1
ATOM 1433 O O . GLU B 1 56 ? 2.24 -1.021 -15.172 1 96.06 56 GLU B O 1
ATOM 1438 N N . LYS B 1 57 ? 4.078 -2.312 -15.211 1 95.38 57 LYS B N 1
ATOM 1439 C CA . LYS B 1 57 ? 5.008 -1.198 -15.375 1 95.38 57 LYS B CA 1
ATOM 1440 C C . LYS B 1 57 ? 4.887 -0.207 -14.227 1 95.38 57 LYS B C 1
ATOM 1442 O O . LYS B 1 57 ? 4.879 1.007 -14.438 1 95.38 57 LYS B O 1
ATOM 1447 N N . GLY B 1 58 ? 4.738 -0.725 -13.047 1 96.31 58 GLY B N 1
ATOM 1448 C CA . GLY B 1 58 ? 4.645 -0.04 -11.766 1 96.31 58 GLY B CA 1
ATOM 1449 C C . GLY B 1 58 ? 4.703 -0.982 -10.586 1 96.31 58 GLY B C 1
ATOM 1450 O O . GLY B 1 58 ? 4.922 -2.184 -10.75 1 96.31 58 GLY B O 1
ATOM 1451 N N . ARG B 1 59 ? 4.641 -0.381 -9.375 1 96.81 59 ARG B N 1
ATOM 1452 C CA . ARG B 1 59 ? 4.664 -1.2 -8.172 1 96.81 59 ARG B CA 1
ATOM 1453 C C . ARG B 1 59 ? 3.277 -1.286 -7.539 1 96.81 59 ARG B C 1
ATOM 1455 O O . ARG B 1 59 ? 2.637 -0.261 -7.293 1 96.81 59 ARG B O 1
ATOM 1462 N N . ILE B 1 60 ? 2.832 -2.475 -7.383 1 97.75 60 ILE B N 1
ATOM 1463 C CA . ILE B 1 60 ? 1.589 -2.693 -6.652 1 97.75 60 ILE B CA 1
ATOM 1464 C C . ILE B 1 60 ? 1.83 -2.5 -5.156 1 97.75 60 ILE B C 1
ATOM 1466 O O . ILE B 1 60 ? 2.715 -3.133 -4.578 1 97.75 60 ILE B O 1
ATOM 1470 N N . ILE B 1 61 ? 0.985 -1.669 -4.613 1 98.38 61 ILE B N 1
ATOM 1471 C CA . ILE B 1 61 ? 1.126 -1.275 -3.215 1 98.38 61 ILE B CA 1
ATOM 1472 C C . ILE B 1 61 ? 0.299 -2.207 -2.33 1 98.38 61 ILE B C 1
ATOM 1474 O O . ILE B 1 61 ? 0.734 -2.586 -1.24 1 98.38 61 ILE B O 1
ATOM 1478 N N . ALA B 1 62 ? -0.847 -2.529 -2.738 1 98.75 62 ALA B N 1
ATOM 1479 C CA . ALA B 1 62 ? -1.782 -3.436 -2.076 1 98.75 62 ALA B CA 1
ATOM 1480 C C . ALA B 1 62 ? -2.811 -3.979 -3.064 1 98.75 62 ALA B C 1
ATOM 1482 O O . ALA B 1 62 ? -3.055 -3.375 -4.109 1 98.75 62 ALA B O 1
ATOM 1483 N N . TYR B 1 63 ? -3.346 -5.121 -2.707 1 98.44 63 TYR B N 1
ATOM 1484 C CA . TYR B 1 63 ? -4.328 -5.684 -3.627 1 98.44 63 TYR B CA 1
ATOM 1485 C C . TYR B 1 63 ? -5.305 -6.594 -2.893 1 98.44 63 TYR B C 1
ATOM 1487 O O . TYR B 1 63 ? -5.051 -7 -1.756 1 98.44 63 TYR B O 1
ATOM 1495 N N . GLN B 1 64 ? -6.41 -6.812 -3.512 1 98.62 64 GLN B N 1
ATOM 1496 C CA . GLN B 1 64 ? -7.426 -7.758 -3.062 1 98.62 64 GLN B CA 1
ATOM 1497 C C . GLN B 1 64 ? -7.824 -8.711 -4.184 1 98.62 64 GLN B C 1
ATOM 1499 O O . GLN B 1 64 ? -7.699 -8.375 -5.363 1 98.62 64 GLN B O 1
ATOM 1504 N N . ILE B 1 65 ? -8.242 -9.781 -3.777 1 98.25 65 ILE B N 1
ATOM 1505 C CA . ILE B 1 65 ? -8.703 -10.836 -4.68 1 98.25 65 ILE B CA 1
ATOM 1506 C C . ILE B 1 65 ? -10.18 -11.125 -4.426 1 98.25 65 ILE B C 1
ATOM 1508 O O . ILE B 1 65 ? -10.609 -11.211 -3.275 1 98.25 65 ILE B O 1
ATOM 1512 N N . LYS B 1 66 ? -10.898 -11.227 -5.453 1 98.62 66 LYS B N 1
ATOM 1513 C CA . LYS B 1 66 ? -12.266 -11.734 -5.32 1 98.62 66 LYS B CA 1
ATOM 1514 C C . LYS B 1 66 ? -12.312 -13.25 -5.508 1 98.62 66 LYS B C 1
ATOM 1516 O O . LYS B 1 66 ? -12.07 -13.75 -6.605 1 98.62 66 LYS B O 1
ATOM 1521 N N . TRP B 1 67 ? -12.664 -13.859 -4.469 1 97.81 67 TRP B N 1
ATOM 1522 C CA . TRP B 1 67 ? -12.734 -15.32 -4.516 1 97.81 67 TRP B CA 1
ATOM 1523 C C . TRP B 1 67 ? -13.93 -15.773 -5.34 1 97.81 67 TRP B C 1
ATOM 1525 O O . TRP B 1 67 ? -14.859 -15 -5.582 1 97.81 67 TRP B O 1
ATOM 1535 N N . PHE B 1 68 ? -13.93 -17.016 -5.695 1 96.88 68 PHE B N 1
ATOM 1536 C CA . PHE B 1 68 ? -15.008 -17.562 -6.512 1 96.88 68 PHE B CA 1
ATOM 1537 C C . PHE B 1 68 ? -16.328 -17.516 -5.758 1 96.88 68 PHE B C 1
ATOM 1539 O O . PHE B 1 68 ? -17.406 -17.484 -6.371 1 96.88 68 PHE B O 1
ATOM 1546 N N . SER B 1 69 ? -16.266 -17.516 -4.445 1 96.88 69 SER B N 1
ATOM 1547 C CA . SER B 1 69 ? -17.453 -17.391 -3.613 1 96.88 69 SER B CA 1
ATOM 1548 C C . SER B 1 69 ? -18.094 -16 -3.76 1 96.88 69 SER B C 1
ATOM 1550 O O . SER B 1 69 ? -19.203 -15.781 -3.295 1 96.88 69 SER B O 1
ATOM 1552 N N . GLY B 1 70 ? -17.359 -15.047 -4.352 1 97.31 70 GLY B N 1
ATOM 1553 C CA . GLY B 1 70 ? -17.859 -13.695 -4.551 1 97.31 70 GLY B CA 1
ATOM 1554 C C . GLY B 1 70 ? -17.344 -12.711 -3.521 1 97.31 70 GLY B C 1
ATOM 1555 O O . GLY B 1 70 ? -17.5 -11.5 -3.678 1 97.31 70 GLY B O 1
ATOM 1556 N N . LYS B 1 71 ? -16.703 -13.195 -2.52 1 97.69 71 LYS B N 1
ATOM 1557 C CA . LYS B 1 71 ? -16.203 -12.336 -1.453 1 97.69 71 LYS B CA 1
ATOM 1558 C C . LYS B 1 71 ? -14.797 -11.828 -1.772 1 97.69 71 LYS B C 1
ATOM 1560 O O . LYS B 1 71 ? -13.969 -12.578 -2.299 1 97.69 71 LYS B O 1
ATOM 1565 N N . TRP B 1 72 ? -14.57 -10.602 -1.474 1 97.94 72 TRP B N 1
ATOM 1566 C CA . TRP B 1 72 ? -13.219 -10.062 -1.582 1 97.94 72 TRP B CA 1
ATOM 1567 C C . TRP B 1 72 ? -12.359 -10.492 -0.399 1 97.94 72 TRP B C 1
ATOM 1569 O O . TRP B 1 72 ? -12.852 -10.586 0.73 1 97.94 72 TRP B O 1
ATOM 1579 N N . SER B 1 73 ? -11.164 -10.656 -0.612 1 97.5 73 SER B N 1
ATOM 1580 C CA . SER B 1 73 ? -10.195 -10.914 0.449 1 97.5 73 SER B CA 1
ATOM 1581 C C . SER B 1 73 ? -9.891 -9.648 1.244 1 97.5 73 SER B C 1
ATOM 1583 O O . SER B 1 73 ? -10.312 -8.555 0.864 1 97.5 73 SER B O 1
ATOM 1585 N N . HIS B 1 74 ? -9.156 -9.867 2.354 1 96.06 74 HIS B N 1
ATOM 1586 C CA . HIS B 1 74 ? -8.477 -8.727 2.951 1 96.06 74 HIS B CA 1
ATOM 1587 C C . HIS B 1 74 ? -7.398 -8.18 2.021 1 96.06 74 HIS B C 1
ATOM 1589 O O . HIS B 1 74 ? -7.148 -8.734 0.953 1 96.06 74 HIS B O 1
ATOM 1595 N N . TRP B 1 75 ? -6.855 -7.059 2.404 1 97.62 75 TRP B N 1
ATOM 1596 C CA . TRP B 1 75 ? -5.789 -6.465 1.605 1 97.62 75 TRP B CA 1
ATOM 1597 C C . TRP B 1 75 ? -4.484 -7.242 1.771 1 97.62 75 TRP B C 1
ATOM 1599 O O . TRP B 1 75 ? -4.043 -7.488 2.895 1 97.62 75 TRP B O 1
ATOM 1609 N N . TYR B 1 76 ? -3.92 -7.59 0.683 1 97.56 76 TYR B N 1
ATOM 1610 C CA . TYR B 1 76 ? -2.559 -8.109 0.629 1 97.56 76 TYR B CA 1
ATOM 1611 C C . TYR B 1 76 ? -1.565 -7.004 0.287 1 97.56 76 TYR B C 1
ATOM 1613 O O . TYR B 1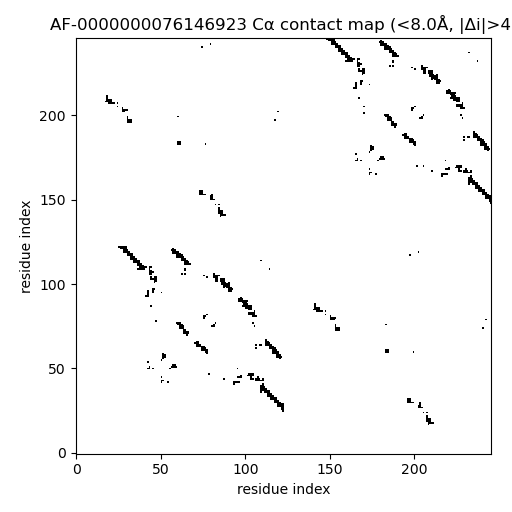 76 ? -1.847 -6.148 -0.553 1 97.56 76 TYR B O 1
ATOM 1621 N N . VAL B 1 77 ? -0.479 -7.055 0.964 1 97.44 77 VAL B N 1
ATOM 1622 C CA . VAL B 1 77 ? 0.621 -6.133 0.692 1 97.44 77 VAL B CA 1
ATOM 1623 C C . VAL B 1 77 ? 1.868 -6.922 0.302 1 97.44 77 VAL B C 1
ATOM 1625 O O . VAL B 1 77 ? 2.367 -7.734 1.083 1 97.44 77 VAL B O 1
ATOM 1628 N N . PRO B 1 78 ? 2.318 -6.645 -0.93 1 95.69 78 PRO B N 1
ATOM 1629 C CA . PRO B 1 78 ? 3.471 -7.426 -1.392 1 95.69 78 PRO B CA 1
ATOM 1630 C C . PRO B 1 78 ? 4.641 -7.387 -0.411 1 95.69 78 PRO B C 1
ATOM 1632 O O . PRO B 1 78 ? 5.086 -6.305 -0.018 1 95.69 78 PRO B O 1
ATOM 1635 N N . GLY B 1 79 ? 5.086 -8.594 -0.074 1 92.06 79 GLY B N 1
ATOM 1636 C CA . GLY B 1 79 ? 6.258 -8.703 0.784 1 92.06 79 GLY B CA 1
ATOM 1637 C C . GLY B 1 79 ? 5.914 -8.695 2.262 1 92.06 79 GLY B C 1
ATOM 1638 O O . GLY B 1 79 ? 6.781 -8.938 3.105 1 92.06 79 GLY B O 1
ATOM 1639 N N . LEU B 1 80 ? 4.672 -8.484 2.578 1 93.5 80 LEU B N 1
ATOM 1640 C CA . LEU B 1 80 ? 4.332 -8.375 3.994 1 93.5 80 LEU B CA 1
ATOM 1641 C C . LEU B 1 80 ? 3.391 -9.5 4.414 1 93.5 80 LEU B C 1
ATOM 1643 O O . LEU B 1 80 ? 3.617 -10.164 5.43 1 93.5 80 LEU B O 1
ATOM 1647 N N . ASN B 1 81 ? 2.357 -9.703 3.658 1 93.5 81 ASN B N 1
ATOM 1648 C CA . ASN B 1 81 ? 1.4 -10.727 4.07 1 93.5 81 ASN B CA 1
ATOM 1649 C C . ASN B 1 81 ? 0.872 -11.516 2.873 1 93.5 81 ASN B C 1
ATOM 1651 O O . ASN B 1 81 ? -0.261 -12 2.895 1 93.5 81 ASN B O 1
ATOM 1655 N N . ASP B 1 82 ? 1.719 -11.617 1.857 1 94.31 82 ASP B N 1
ATOM 1656 C CA . ASP B 1 82 ? 1.085 -12.133 0.647 1 94.31 82 ASP B CA 1
ATOM 1657 C C . ASP B 1 82 ? 1.819 -13.359 0.123 1 94.31 82 ASP B C 1
ATOM 1659 O O . ASP B 1 82 ? 1.71 -13.703 -1.057 1 94.31 82 ASP B O 1
ATOM 1663 N N . ILE B 1 83 ? 2.537 -13.898 0.903 1 90.75 83 ILE B N 1
ATOM 1664 C CA . ILE B 1 83 ? 3.08 -15.18 0.469 1 90.75 83 ILE B CA 1
ATOM 1665 C C . ILE B 1 83 ? 1.954 -16.203 0.347 1 90.75 83 ILE B C 1
ATOM 1667 O O . ILE B 1 83 ? 1.141 -16.359 1.263 1 90.75 83 ILE B O 1
ATOM 1671 N N . SER B 1 84 ? 1.988 -16.781 -0.755 1 90.56 84 SER B N 1
ATOM 1672 C CA . SER B 1 84 ? 0.938 -17.766 -1.019 1 90.56 84 SER B CA 1
ATOM 1673 C C . SER B 1 84 ? 1.15 -19.031 -0.204 1 90.56 84 SER B C 1
ATOM 1675 O O . SER B 1 84 ? 2.289 -19.422 0.054 1 90.56 84 SER B O 1
ATOM 1677 N N . ASP B 1 85 ? 0.067 -19.656 0.062 1 85 85 ASP B N 1
ATOM 1678 C CA . ASP B 1 85 ? 0.144 -20.938 0.738 1 85 85 ASP B CA 1
ATOM 1679 C C . ASP B 1 85 ? 0.385 -22.078 -0.26 1 85 85 ASP B C 1
ATOM 1681 O O . ASP B 1 85 ? 0.57 -23.234 0.132 1 85 85 ASP B O 1
ATOM 1685 N N . THR B 1 86 ? 0.416 -21.672 -1.499 1 83.81 86 THR B N 1
ATOM 1686 C CA . THR B 1 86 ? 0.752 -22.625 -2.547 1 83.81 86 THR B CA 1
ATOM 1687 C C . THR B 1 86 ? 2.072 -22.266 -3.217 1 83.81 86 THR B C 1
ATOM 1689 O O . THR B 1 86 ? 2.486 -21.094 -3.182 1 83.81 86 THR B O 1
ATOM 1692 N N . TYR B 1 87 ? 2.789 -23.281 -3.717 1 83.44 87 TYR B N 1
ATOM 1693 C CA . TYR B 1 87 ? 4.043 -23.078 -4.434 1 83.44 87 TYR B CA 1
ATOM 1694 C C . TYR B 1 87 ? 3.959 -23.625 -5.852 1 83.44 87 TYR B C 1
ATOM 1696 O O . TYR B 1 87 ? 2.949 -24.219 -6.238 1 83.44 87 TYR B O 1
ATOM 1704 N N . ASN B 1 88 ? 4.961 -23.25 -6.633 1 82.94 88 ASN B N 1
ATOM 1705 C CA . ASN B 1 88 ? 5.059 -23.781 -7.984 1 82.94 88 ASN B CA 1
ATOM 1706 C C . ASN B 1 88 ? 5.828 -25.094 -8.016 1 82.94 88 ASN B C 1
ATOM 1708 O O . ASN B 1 88 ? 7.055 -25.109 -7.875 1 82.94 88 ASN B O 1
ATOM 1712 N N . PRO B 1 89 ? 5.07 -26.156 -8.188 1 82.19 89 PRO B N 1
ATOM 1713 C CA . PRO B 1 89 ? 5.793 -27.438 -8.188 1 82.19 89 PRO B CA 1
ATOM 1714 C C . PRO B 1 89 ? 6.727 -27.578 -9.391 1 82.19 89 PRO B C 1
ATOM 1716 O O . PRO B 1 89 ? 7.82 -28.141 -9.258 1 82.19 89 PRO B O 1
ATOM 1719 N N . LYS B 1 90 ? 6.25 -27.141 -10.508 1 83.38 90 LYS B N 1
ATOM 1720 C CA . LYS B 1 90 ? 7.039 -27.203 -11.734 1 83.38 90 LYS B CA 1
ATOM 1721 C C . LYS B 1 90 ? 7.215 -25.812 -12.336 1 83.38 90 LYS B C 1
ATOM 1723 O O . LYS B 1 90 ? 6.281 -25 -12.336 1 83.38 90 LYS B O 1
ATOM 1728 N N . GLY B 1 91 ? 8.414 -25.625 -12.711 1 79.94 91 GLY B N 1
ATOM 1729 C CA . GLY B 1 91 ? 8.656 -24.391 -13.445 1 79.94 91 GLY B CA 1
ATOM 1730 C C . GLY B 1 91 ? 7.945 -24.344 -14.781 1 79.94 91 GLY B C 1
ATOM 1731 O O . GLY B 1 91 ? 7.551 -25.375 -15.32 1 79.94 91 GLY B O 1
ATOM 1732 N N . ARG B 1 92 ? 7.508 -23.234 -15.156 1 77 92 ARG B N 1
ATOM 1733 C CA . ARG B 1 92 ? 6.863 -23.047 -16.453 1 77 92 ARG B CA 1
ATOM 1734 C C . ARG B 1 92 ? 7.605 -22 -17.281 1 77 92 ARG B C 1
ATOM 1736 O O . ARG B 1 92 ? 8.156 -21.047 -16.734 1 77 92 ARG B O 1
ATOM 1743 N N . SER B 1 93 ? 7.641 -22.391 -18.531 1 77 93 SER B N 1
ATOM 1744 C CA . SER B 1 93 ? 8.148 -21.406 -19.469 1 77 93 SER B CA 1
ATOM 1745 C C . SER B 1 93 ? 7.121 -20.312 -19.75 1 77 93 SER B C 1
ATOM 1747 O O . SER B 1 93 ? 6.031 -20.594 -20.234 1 77 93 SER B O 1
ATOM 1749 N N . CYS B 1 94 ? 7.234 -19.281 -19.172 1 82.25 94 CYS B N 1
ATOM 1750 C CA . CYS B 1 94 ? 6.508 -18.031 -19.391 1 82.25 94 CYS B CA 1
ATOM 1751 C C . CYS B 1 94 ? 7.473 -16.891 -19.641 1 82.25 94 CYS B C 1
ATOM 1753 O O . CYS B 1 94 ? 8.688 -17.078 -19.641 1 82.25 94 CYS B O 1
ATOM 1755 N N . ALA B 1 95 ? 6.977 -15.797 -20.125 1 83 95 ALA B N 1
ATOM 1756 C CA . ALA B 1 95 ? 7.875 -14.664 -20.344 1 83 95 ALA B CA 1
ATOM 1757 C C . ALA B 1 95 ? 8.688 -14.352 -19.094 1 83 95 ALA B C 1
ATOM 1759 O O . ALA B 1 95 ? 9.82 -13.867 -19.188 1 83 95 ALA B O 1
ATOM 1760 N N . LEU B 1 96 ? 8.102 -14.578 -17.938 1 83.38 96 LEU B N 1
ATOM 1761 C CA . LEU B 1 96 ? 8.836 -14.578 -16.672 1 83.38 96 LEU B CA 1
ATOM 1762 C C . LEU B 1 96 ? 8.969 -16 -16.125 1 83.38 96 LEU B C 1
ATOM 1764 O O . LEU B 1 96 ? 7.988 -16.562 -15.633 1 83.38 96 LEU B O 1
ATOM 1768 N N . SER B 1 97 ? 10.109 -16.531 -16.266 1 78.44 97 SER B N 1
ATOM 1769 C CA . SER B 1 97 ? 10.32 -17.922 -15.883 1 78.44 97 SER B CA 1
ATOM 1770 C C . SER B 1 97 ? 10.422 -18.062 -14.367 1 78.44 97 SER B C 1
ATOM 1772 O O . SER B 1 97 ? 10.828 -17.125 -13.672 1 78.44 97 SER B O 1
ATOM 1774 N N . TYR B 1 98 ? 9.945 -19.156 -13.953 1 79.81 98 TYR B N 1
ATOM 1775 C CA . TYR B 1 98 ? 10.133 -19.469 -12.547 1 79.81 98 TYR B CA 1
ATOM 1776 C C . TYR B 1 98 ? 10.547 -20.938 -12.367 1 79.81 98 TYR B C 1
ATOM 1778 O O . TYR B 1 98 ? 10.344 -21.75 -13.266 1 79.81 98 TYR B O 1
ATOM 1786 N N . ARG B 1 99 ? 11.234 -21.25 -11.336 1 79.88 99 ARG B N 1
ATOM 1787 C CA . ARG B 1 99 ? 11.891 -22.531 -11.094 1 79.88 99 ARG B CA 1
ATOM 1788 C C . ARG B 1 99 ? 10.945 -23.5 -10.398 1 79.88 99 ARG B C 1
ATOM 1790 O O . ARG B 1 99 ? 9.922 -23.094 -9.844 1 79.88 99 ARG B O 1
ATOM 1797 N N . ASP B 1 100 ? 11.391 -24.688 -10.414 1 81.5 100 ASP B N 1
ATOM 1798 C CA . ASP B 1 100 ? 10.695 -25.719 -9.664 1 81.5 100 ASP B CA 1
ATOM 1799 C C . ASP B 1 100 ? 10.703 -25.406 -8.164 1 81.5 100 ASP B C 1
ATOM 1801 O O . ASP B 1 100 ? 11.703 -24.938 -7.629 1 81.5 100 ASP B O 1
ATOM 1805 N N . ASN B 1 101 ? 9.461 -25.734 -7.57 1 84.31 101 ASN B N 1
ATOM 1806 C CA . ASN B 1 101 ? 9.312 -25.609 -6.125 1 84.31 101 ASN B CA 1
ATOM 1807 C C . ASN B 1 101 ? 9.547 -24.172 -5.664 1 84.31 101 ASN B C 1
ATOM 1809 O O . ASN B 1 101 ? 10.25 -23.938 -4.676 1 84.31 101 ASN B O 1
ATOM 1813 N N . SER B 1 102 ? 9.125 -23.281 -6.473 1 82.75 102 SER B N 1
ATOM 1814 C CA . SER B 1 102 ? 9.297 -21.875 -6.105 1 82.75 102 SER B CA 1
ATOM 1815 C C . SER B 1 102 ? 8.055 -21.328 -5.398 1 82.75 102 SER B C 1
ATOM 1817 O O . SER B 1 102 ? 6.934 -21.719 -5.715 1 82.75 102 SER B O 1
ATOM 1819 N N . MET B 1 103 ? 8.391 -20.484 -4.469 1 86.56 103 MET B N 1
ATOM 1820 C CA . MET B 1 103 ? 7.312 -19.766 -3.791 1 86.56 103 MET B CA 1
ATOM 1821 C C . MET B 1 103 ? 6.734 -18.688 -4.691 1 86.56 103 MET B C 1
ATOM 1823 O O . MET B 1 103 ? 7.379 -18.266 -5.656 1 86.56 103 MET B O 1
ATOM 1827 N N . ARG B 1 104 ? 5.484 -18.359 -4.363 1 88.12 104 ARG B N 1
ATOM 1828 C CA . ARG B 1 104 ? 4.828 -17.312 -5.129 1 88.12 104 ARG B CA 1
ATOM 1829 C C . ARG B 1 104 ? 4.012 -16.406 -4.219 1 88.12 104 ARG B C 1
ATOM 1831 O O . ARG B 1 104 ? 3.762 -16.734 -3.059 1 88.12 104 ARG B O 1
ATOM 1838 N N . ARG B 1 105 ? 3.732 -15.266 -4.758 1 92.94 105 ARG B N 1
ATOM 1839 C CA . ARG B 1 105 ? 2.824 -14.383 -4.039 1 92.94 105 ARG B CA 1
ATOM 1840 C C . ARG B 1 105 ? 1.37 -14.766 -4.281 1 92.94 105 ARG B C 1
ATOM 1842 O O . ARG B 1 105 ? 1.06 -15.453 -5.258 1 92.94 105 ARG B O 1
ATOM 1849 N N . ARG B 1 106 ? 0.533 -14.25 -3.441 1 94.88 106 ARG B N 1
ATOM 1850 C CA . ARG B 1 106 ? -0.896 -14.516 -3.576 1 94.88 106 ARG B CA 1
ATOM 1851 C C . ARG B 1 106 ? -1.442 -13.93 -4.875 1 94.88 106 ARG B C 1
ATOM 1853 O O . ARG B 1 106 ? -2.428 -14.43 -5.422 1 94.88 106 ARG B O 1
ATOM 1860 N N . TRP B 1 107 ? -0.733 -12.984 -5.438 1 96.81 107 TRP B N 1
ATOM 1861 C CA . TRP B 1 107 ? -1.261 -12.375 -6.656 1 96.81 107 TRP B CA 1
ATOM 1862 C C . TRP B 1 107 ? -1.127 -13.328 -7.84 1 96.81 107 TRP B C 1
ATOM 1864 O O . TRP B 1 107 ? -1.61 -13.039 -8.938 1 96.81 107 TRP B O 1
ATOM 1874 N N . ALA B 1 108 ? -0.569 -14.469 -7.641 1 94.44 108 ALA B N 1
ATOM 1875 C CA . ALA B 1 108 ? -0.543 -15.492 -8.68 1 94.44 108 ALA B CA 1
ATOM 1876 C C . ALA B 1 108 ? -1.949 -15.789 -9.195 1 94.44 108 ALA B C 1
ATOM 1878 O O . ALA B 1 108 ? -2.135 -16.094 -10.375 1 94.44 108 ALA B O 1
ATOM 1879 N N . VAL B 1 109 ? -2.902 -15.586 -8.367 1 95.88 109 VAL B N 1
ATOM 1880 C CA . VAL B 1 109 ? -4.266 -15.953 -8.727 1 95.88 109 VAL B CA 1
ATOM 1881 C C . VAL B 1 109 ? -4.887 -14.859 -9.586 1 95.88 109 VAL B C 1
ATOM 1883 O O . VAL B 1 109 ? -5.992 -15.023 -10.109 1 95.88 109 VAL B O 1
ATOM 1886 N N . PHE B 1 110 ? -4.141 -13.742 -9.797 1 97.38 110 PHE B N 1
ATOM 1887 C CA . PHE B 1 110 ? -4.605 -12.797 -10.797 1 97.38 110 PHE B CA 1
ATOM 1888 C C . PHE B 1 110 ? -4.812 -13.484 -12.141 1 97.38 110 PHE B C 1
ATOM 1890 O O . PHE B 1 110 ? -5.559 -12.992 -12.992 1 97.38 110 PHE B O 1
ATOM 1897 N N . TYR B 1 111 ? -4.191 -14.562 -12.25 1 95.25 111 TYR B N 1
ATOM 1898 C CA . TYR B 1 111 ? -4.328 -15.375 -13.453 1 95.25 111 TYR B CA 1
ATOM 1899 C C . TYR B 1 111 ? -5.785 -15.758 -13.688 1 95.25 111 TYR B C 1
ATOM 1901 O O . TYR B 1 111 ? -6.293 -15.633 -14.805 1 95.25 111 TYR B O 1
ATOM 1909 N N . ASP B 1 112 ? -6.539 -16.125 -12.648 1 96.56 112 ASP B N 1
ATOM 1910 C CA . ASP B 1 112 ? -7.863 -16.672 -12.914 1 96.56 112 ASP B CA 1
ATOM 1911 C C . ASP B 1 112 ? -8.914 -16.031 -12.016 1 96.56 112 ASP B C 1
ATOM 1913 O O . ASP B 1 112 ? -10.086 -16.422 -12.055 1 96.56 112 ASP B O 1
ATOM 1917 N N . HIS B 1 113 ? -8.547 -15.102 -11.188 1 98.31 113 HIS B N 1
ATOM 1918 C CA . HIS B 1 113 ? -9.5 -14.43 -10.305 1 98.31 113 HIS B CA 1
ATOM 1919 C C . HIS B 1 113 ? -9.633 -12.953 -10.664 1 98.31 113 HIS B C 1
ATOM 1921 O O . HIS B 1 113 ? -8.656 -12.328 -11.086 1 98.31 113 HIS B O 1
ATOM 1927 N N . ARG B 1 114 ? -10.836 -12.414 -10.453 1 98.56 114 ARG B N 1
ATOM 1928 C CA . ARG B 1 114 ? -10.992 -10.969 -10.406 1 98.56 114 ARG B CA 1
ATOM 1929 C C . ARG B 1 114 ? -10.195 -10.367 -9.25 1 98.56 114 ARG B C 1
ATOM 1931 O O . ARG B 1 114 ? -10.062 -10.992 -8.195 1 98.56 114 ARG B O 1
ATOM 1938 N N . HIS B 1 115 ? -9.648 -9.195 -9.461 1 98.69 115 HIS B N 1
ATOM 1939 C CA . HIS B 1 115 ? -8.797 -8.578 -8.445 1 98.69 115 HIS B CA 1
ATOM 1940 C C . HIS B 1 115 ? -8.797 -7.055 -8.578 1 98.69 115 HIS B C 1
ATOM 1942 O O . HIS B 1 115 ? -9.227 -6.516 -9.594 1 98.69 115 HIS B O 1
ATOM 1948 N N . LYS B 1 116 ? -8.391 -6.379 -7.59 1 98.38 116 LYS B N 1
ATOM 1949 C CA . LYS B 1 116 ? -8.086 -4.949 -7.621 1 98.38 116 LYS B CA 1
ATOM 1950 C C . LYS B 1 116 ? -6.781 -4.648 -6.895 1 98.38 116 LYS B C 1
ATOM 1952 O O . LYS B 1 116 ? -6.363 -5.41 -6.02 1 98.38 116 LYS B O 1
ATOM 1957 N N . PHE B 1 117 ? -6.199 -3.645 -7.352 1 98.5 117 PHE B N 1
ATOM 1958 C CA . PHE B 1 117 ? -4.934 -3.291 -6.727 1 98.5 117 PHE B CA 1
ATOM 1959 C C . PHE B 1 117 ? -4.688 -1.788 -6.805 1 98.5 117 PHE B C 1
ATOM 1961 O O . PHE B 1 117 ? -5.258 -1.107 -7.66 1 98.5 117 PHE B O 1
ATOM 1968 N N . ILE B 1 118 ? -3.92 -1.294 -5.875 1 98.62 118 ILE B N 1
ATOM 1969 C CA . ILE B 1 118 ? -3.342 0.045 -5.895 1 98.62 118 ILE B CA 1
ATOM 1970 C C . ILE B 1 118 ? -1.936 -0.008 -6.488 1 98.62 118 ILE B C 1
ATOM 1972 O O . ILE B 1 118 ? -1.087 -0.772 -6.023 1 98.62 118 ILE B O 1
ATOM 1976 N N . ILE B 1 119 ? -1.787 0.766 -7.5 1 98.12 119 ILE B N 1
ATOM 1977 C CA . ILE B 1 119 ? -0.499 0.75 -8.188 1 98.12 119 ILE B CA 1
ATOM 1978 C C . ILE B 1 119 ? 0.05 2.172 -8.281 1 98.12 119 ILE B C 1
ATOM 1980 O O . ILE B 1 119 ? -0.703 3.119 -8.523 1 98.12 119 ILE B O 1
ATOM 1984 N N . CYS B 1 120 ? 1.355 2.287 -8.062 1 97.69 120 CYS B N 1
ATOM 1985 C CA . CYS B 1 120 ? 2.033 3.566 -8.234 1 97.69 120 CYS B CA 1
ATOM 1986 C C . CYS B 1 120 ? 3.053 3.496 -9.367 1 97.69 120 CYS B C 1
ATOM 1988 O O . CYS B 1 120 ? 3.775 2.506 -9.492 1 97.69 120 CYS B O 1
ATOM 1990 N N . LYS B 1 121 ? 2.998 4.492 -10.133 1 95.62 121 LYS B N 1
ATOM 1991 C CA . LYS B 1 121 ? 3.924 4.633 -11.258 1 95.62 121 LYS B CA 1
ATOM 1992 C C . LYS B 1 121 ? 4.688 5.953 -11.172 1 95.62 121 LYS B C 1
ATOM 1994 O O . LYS B 1 121 ? 4.129 6.98 -10.781 1 95.62 121 LYS B O 1
ATOM 1999 N N . PRO B 1 122 ? 5.988 5.781 -11.461 1 87.75 122 PRO B N 1
ATOM 2000 C CA . PRO B 1 122 ? 6.727 7.047 -11.492 1 87.75 122 PRO B CA 1
ATOM 2001 C C . PRO B 1 122 ? 6.223 7.996 -12.578 1 87.75 122 PRO B C 1
ATOM 2003 O O . PRO B 1 122 ? 5.684 7.551 -13.594 1 87.75 122 PRO B O 1
ATOM 2006 N N . GLN B 1 123 ? 6.34 9.258 -12.297 1 77.94 123 GLN B N 1
ATOM 2007 C CA . GLN B 1 123 ? 5.984 10.25 -13.305 1 77.94 123 GLN B CA 1
ATOM 2008 C C . GLN B 1 123 ? 7.078 10.375 -14.359 1 77.94 123 GLN B C 1
ATOM 2010 O O . GLN B 1 123 ? 8.258 10.148 -14.07 1 77.94 123 GLN B O 1
#

Organism: Mytilus galloprovincialis (NCBI:txid29158)

pLDDT: mean 81.7, std 20.77, range [31.91, 98.75]

Foldseek 3Di:
DDPPPPPPPPPPPPPVPPPDDPDCPVFFWDKDKDWDFADLAQLQLAAQDCSCCVPVVWDWQWKWWQDPVRDIDPIDGRPPPFWDPDFAQAWDDHVRTHHHRGTHGNSSCSNHTIMMTMTIHTD/DPPPPPPPPPPPPPPVPPPDDPDCCVFFWDKDKDWDFADLAQLQLAAQDCSCCVPVVWDWQWKWWQDPVRDIDPIDGRPPPFWDPDFAQAWDDHVRTHHHRGTHGNSSCSNHTIMMTMTIHTD

Secondary structure (DSSP, 8-stat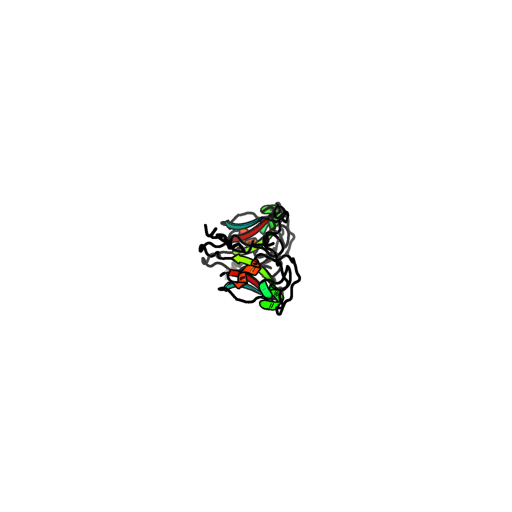e):
-------------------B----GGGSPEEEEEEE-----GGGGS-SSSHIIIIISSEEEEEEEB-TTSPBPPPB-TTTS-EEEEEESS-B-SSS-B-TTEEEEGGGGGGTS-EEEEEEE--/-------------------B----GGGSPEEEEEEE-----GGGGS-SSSHIIIIISSEEEEEEEB-TTSPBPPPB-TTTS-EEEEEESS-B-SSS-B-TTEEEEGGGGGGTS-EEEEEEE--

Solvent-accessible surface area (backbone atoms only — not comparable to full-atom values): 13817 Å² total; per-residue (Å²): 135,86,80,76,79,79,78,78,76,73,75,72,73,77,69,81,68,76,52,58,56,86,56,78,61,78,70,33,31,50,44,46,76,49,75,46,63,49,63,72,43,69,35,39,52,20,32,83,65,56,38,43,42,72,72,68,64,26,49,61,59,34,32,34,41,36,44,94,90,66,49,66,52,66,53,30,29,77,91,43,50,22,70,35,54,44,46,33,73,62,47,48,92,40,97,41,64,36,52,58,66,28,57,21,35,52,60,27,47,40,25,76,23,35,32,35,34,34,35,36,27,80,104,134,83,78,75,77,76,77,77,76,75,75,72,71,77,67,80,68,75,53,57,56,84,57,79,62,76,71,32,31,49,44,45,76,48,76,46,62,49,63,70,43,68,35,40,52,21,33,83,62,58,40,43,42,71,73,69,64,27,47,61,59,33,34,35,41,35,43,94,88,68,48,66,53,66,54,30,29,75,92,44,50,21,71,35,56,45,47,32,73,62,49,48,94,40,99,41,63,36,55,59,66,27,58,21,33,53,61,28,47,41,27,75,24,35,33,35,33,33,34,36,27,80,103

Sequence (246 aa):
MFVTALVFLGLVVAESSAQRVQYDIKTQATCTQVERGATRDCRWVAGLDMADLVIEKGRIIAYQIKWFSGKWSHWYVPGLNDISDTYNPKGRSCALSYRDNSMRRRWAVFYDHRHKFIICKPQMFVTALVFLGLVVAESSAQRVQYDIKTQATCTQVERGATRDCRWVAGLDMADLVIEKGRIIAYQIKWFSGKWSHWYVPGLNDISDTYNPKGRSCALSYRDNSMRRRWAVFYDHRHKFIICKPQ

Nearest PDB structures (foldseek):
  8tp1-assembly1_A  TM=1.862E-01  e=5.690E-01  Mus musculus
  5xuu-assembly1_A  TM=2.534E-01  e=3.120E+00  Lachnospiraceae bacterium ND2006
  5xut-assembly1_A  TM=2.527E-01  e=3.721E+00  Lachnospiraceae bacterium ND2006
  2zyl-assembly1_A  TM=1.790E-01  e=6.690E+00  Mycobacterium tuberculosis
  8tp1-assembly1_A  TM=1.860E-01  e=8.575E-01  Mus musculus

Radius of gyration: 26.91 Å; Cα contacts (8 Å, |Δi|>4): 492; chains: 2; bounding box: 30×147×42 Å